Protein AF-A0A416EES9-F1 (afdb_monomer)

Solvent-accessible surface area (backbone atoms only — not comparable to full-atom values): 22698 Å² total; per-residue (Å²): 114,83,45,43,23,34,89,88,70,43,42,70,38,68,80,50,35,26,81,86,80,74,42,76,45,92,74,63,40,83,40,73,65,97,57,52,90,73,58,92,49,85,89,66,62,74,74,80,79,89,77,81,82,89,86,90,87,77,91,85,85,87,86,86,81,90,88,86,85,86,87,87,90,86,90,80,90,85,86,86,88,80,89,88,82,90,84,87,81,89,84,77,85,85,84,88,87,83,90,84,87,86,90,80,90,82,92,83,83,88,84,91,83,83,86,79,84,83,75,83,79,75,82,81,50,72,69,58,56,54,52,50,52,52,53,53,51,55,51,50,55,52,51,51,55,51,50,53,51,46,59,75,68,54,80,67,79,84,86,69,93,64,82,78,67,76,79,73,65,65,62,87,75,74,97,59,95,75,75,60,51,77,53,98,62,34,32,42,30,74,50,54,72,68,54,43,54,68,68,70,58,70,42,78,70,57,39,64,48,104,40,51,32,69,57,50,53,52,52,51,54,50,58,36,45,77,71,75,43,55,75,73,46,75,49,75,51,75,51,32,40,36,42,35,34,66,90,74,47,40,69,48,30,40,37,29,31,37,40,34,40,30,32,84,48,96,75,26,37,33,38,41,30,18,29,60,65,77,41,21,24,28,32,42,36,41,28,29,70,56,56,70,60,39,51,54,50,48,52,56,49,49,27,65,76,70,70,48,81,78,53,74,67,55,49,49,58,49,52,52,54,58,58,55,23,79,78,80,43,60,62,47,81,47,79,54,92,61,34,39,35,37,38,38,60,44,96,92,55,49,46,36,40,35,42,34,46,100

Foldseek 3Di:
DKFWADPPQQHTDPVQADPVVRDGHPDTDIDDDPATPPDPDPVPDPDPPDDDDDDDDDDDDDDDDDDDDDDDDDDDDDDDDDDDDDDDDDDDDDDDDDDDDDDDDDDDDDDDDDDDDDDDDDPCDPVNVVVVVVVVVVVVVVVVVVVVVCVVVVPPDDDDPDPCPPPPQPQDDQPDDWDWDDDPWKTKTWDDLVSVQVSVDWFPPFDFFPAALVRLVVVLQVVCVVVVKHQPDKDKDWTWMKIATPPRRHIGTATWMWIWRQIPDNQWIKTFIATSNPNGTFKIKTFDQPPVVRLVSLQVSCCVRVVDHDDPVRSVVVVVQLVVCVVPNQKDWDDDPQKIWIWGDDPVGGTMIMIGGD

Nearest PDB structures (foldseek):
  7q3d-assembly1_C  TM=5.195E-01  e=4.035E+00  Homo sapiens
  5lly-assembly2_A  TM=4.335E-01  e=2.894E+00  Idiomarina sp. A28L
  5kcy-assembly1_A-2  TM=3.151E-01  e=8.562E-01  Aspergillus terreus
  5kd0-assembly1_B-2  TM=2.968E-01  e=1.664E+00  Aspergillus terreus

Mean predicted aligned error: 19.49 Å

Structure (mmCIF, N/CA/C/O backbone):
data_AF-A0A416EES9-F1
#
_entry.id   AF-A0A416EES9-F1
#
loop_
_atom_site.group_PDB
_atom_site.id
_atom_site.type_symbol
_atom_site.label_atom_id
_atom_site.label_alt_id
_atom_site.label_comp_id
_atom_site.label_asym_id
_atom_site.label_entity_id
_atom_site.label_seq_id
_atom_site.pdbx_PDB_ins_cod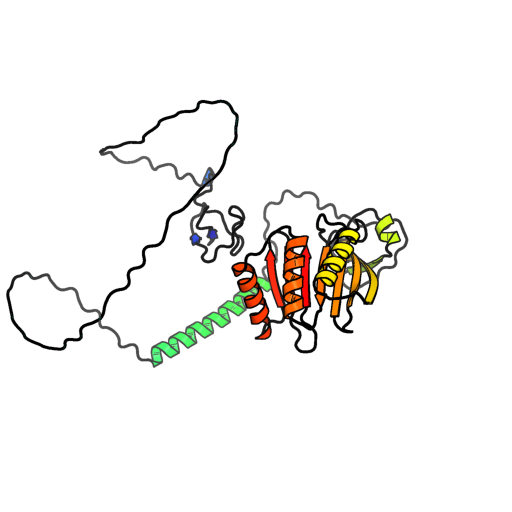e
_atom_site.Cartn_x
_atom_site.Cartn_y
_atom_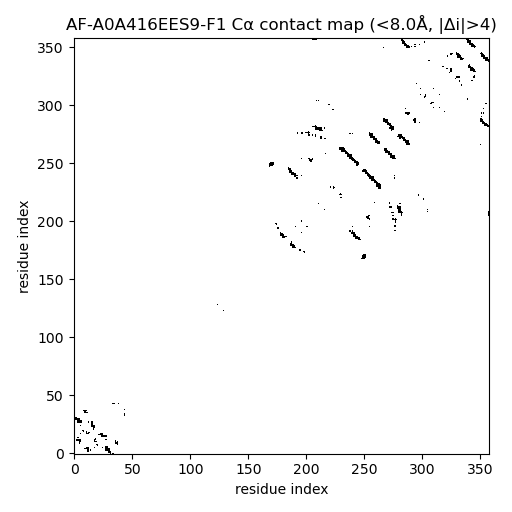site.Cartn_z
_atom_site.occupancy
_atom_site.B_iso_or_equiv
_atom_site.auth_seq_id
_atom_site.auth_comp_id
_atom_site.auth_asym_id
_atom_site.auth_atom_id
_atom_site.pdbx_PDB_model_num
ATOM 1 N N . MET A 1 1 ? 26.000 -25.409 15.338 1.00 73.56 1 MET A N 1
ATOM 2 C CA . MET A 1 1 ? 25.136 -24.263 14.975 1.00 73.56 1 MET A CA 1
ATOM 3 C C . MET A 1 1 ? 23.976 -24.244 15.956 1.00 73.56 1 MET A C 1
ATOM 5 O O . MET A 1 1 ? 23.413 -25.302 16.194 1.00 73.56 1 MET A O 1
ATOM 9 N N . VAL A 1 2 ? 23.682 -23.114 16.602 1.00 85.00 2 VAL A N 1
ATOM 10 C CA . VAL A 1 2 ? 22.513 -23.015 17.492 1.00 85.00 2 VAL A CA 1
ATOM 11 C C . VAL A 1 2 ? 21.302 -22.728 16.616 1.00 85.00 2 VAL A C 1
ATOM 13 O O . VAL A 1 2 ? 21.322 -21.743 15.885 1.00 85.00 2 VAL A O 1
ATOM 16 N N . ARG A 1 3 ? 20.285 -23.586 16.679 1.00 91.88 3 ARG A N 1
ATOM 17 C CA . ARG A 1 3 ? 19.011 -23.404 15.974 1.00 91.88 3 ARG A CA 1
ATOM 18 C C . ARG A 1 3 ? 17.904 -23.130 16.987 1.00 91.88 3 ARG A C 1
ATOM 20 O O . ARG A 1 3 ? 18.010 -23.534 18.147 1.00 91.88 3 ARG A O 1
ATOM 27 N N . TYR A 1 4 ? 16.853 -22.450 16.555 1.00 95.56 4 TYR A N 1
ATOM 28 C CA . TYR A 1 4 ? 15.645 -22.246 17.348 1.00 95.56 4 TYR A CA 1
ATOM 29 C C . TYR A 1 4 ? 14.523 -23.087 16.757 1.00 95.56 4 TYR A C 1
ATOM 31 O O . TYR A 1 4 ? 14.281 -23.025 15.553 1.00 95.56 4 TYR A O 1
ATOM 39 N N . ILE A 1 5 ? 13.858 -23.882 17.592 1.00 96.69 5 ILE A N 1
ATOM 40 C CA . ILE A 1 5 ? 12.814 -24.811 17.152 1.00 96.69 5 ILE A CA 1
ATOM 41 C C . ILE A 1 5 ? 11.467 -24.469 17.785 1.00 96.69 5 ILE A C 1
ATOM 43 O O . ILE A 1 5 ? 11.385 -23.922 18.890 1.00 96.69 5 ILE A O 1
ATOM 47 N N . CYS A 1 6 ? 10.398 -24.774 17.055 1.00 95.31 6 CYS A N 1
ATOM 48 C CA . CYS A 1 6 ? 9.033 -24.629 17.531 1.00 95.31 6 CYS A CA 1
ATOM 49 C C . CYS A 1 6 ? 8.752 -25.655 18.639 1.00 95.31 6 CYS A C 1
ATOM 51 O O . CYS A 1 6 ? 8.892 -26.844 18.372 1.00 95.31 6 CYS A O 1
ATOM 53 N N . PRO A 1 7 ? 8.260 -25.255 19.825 1.00 95.19 7 PRO A N 1
ATOM 54 C CA . PRO A 1 7 ? 7.927 -26.200 20.897 1.00 95.19 7 PRO A CA 1
ATOM 55 C C . PRO A 1 7 ? 6.710 -27.087 20.585 1.00 95.19 7 PRO A C 1
ATOM 57 O O . PRO A 1 7 ? 6.396 -27.985 21.358 1.00 95.19 7 PRO A O 1
ATOM 60 N N . VAL A 1 8 ? 5.981 -26.804 19.498 1.00 94.25 8 VAL A N 1
ATOM 61 C CA . VAL A 1 8 ? 4.757 -27.529 19.121 1.00 94.25 8 VAL A CA 1
ATOM 62 C C . VAL A 1 8 ? 5.037 -28.627 18.095 1.00 94.25 8 VAL A C 1
ATOM 64 O O . VAL A 1 8 ? 4.443 -29.696 18.175 1.00 94.25 8 VAL A O 1
ATOM 67 N N . CYS A 1 9 ? 5.904 -28.366 17.112 1.00 94.12 9 CYS A N 1
ATOM 68 C CA . CYS A 1 9 ? 6.127 -29.268 15.973 1.00 94.12 9 CYS A CA 1
ATOM 69 C C . CYS A 1 9 ? 7.606 -29.549 15.673 1.00 94.12 9 CYS A C 1
ATOM 71 O O . CYS A 1 9 ? 7.917 -30.081 14.605 1.00 94.12 9 CYS A O 1
ATOM 73 N N . ASP A 1 10 ? 8.512 -29.107 16.550 1.00 95.62 10 ASP A N 1
ATOM 74 C CA . ASP A 1 10 ? 9.969 -29.288 16.473 1.00 95.62 10 ASP A CA 1
ATOM 75 C C . ASP A 1 10 ? 10.641 -28.778 15.187 1.00 95.62 10 ASP A C 1
ATOM 77 O O . ASP A 1 10 ? 11.807 -29.060 14.920 1.00 95.62 10 ASP A O 1
ATOM 81 N N . SER A 1 11 ? 9.923 -27.985 14.389 1.00 93.50 11 SER A N 1
ATOM 82 C CA . SER A 1 11 ? 10.437 -27.415 13.143 1.00 93.50 11 SER A CA 1
ATOM 83 C C . SER A 1 11 ? 11.284 -26.178 13.412 1.00 93.50 11 SER A C 1
ATOM 85 O O . SER A 1 11 ? 10.986 -25.404 14.326 1.00 93.50 11 SER A O 1
ATOM 87 N N . GLU A 1 12 ? 12.312 -25.968 12.593 1.00 94.69 12 GLU A N 1
ATOM 88 C CA . GLU A 1 12 ? 13.173 -24.789 12.680 1.00 94.69 12 GLU A CA 1
ATOM 89 C C . GLU A 1 12 ? 12.381 -23.497 12.428 1.00 94.69 12 GLU A C 1
ATOM 91 O O . GLU A 1 12 ? 11.515 -23.419 11.550 1.00 94.69 12 GLU A O 1
ATOM 96 N N . LEU A 1 13 ? 12.644 -22.487 13.255 1.00 93.31 13 LEU A N 1
ATOM 97 C CA . LEU A 1 13 ? 11.950 -21.207 13.230 1.00 93.31 13 LEU A CA 1
ATOM 98 C C . LEU A 1 13 ? 12.678 -20.197 12.344 1.00 93.31 13 LEU A C 1
ATOM 100 O O . LEU A 1 13 ? 13.904 -20.096 12.366 1.00 93.31 13 LEU A O 1
ATOM 104 N N . LYS A 1 14 ? 11.902 -19.364 11.642 1.00 89.25 14 LYS A N 1
ATOM 105 C CA . LYS A 1 14 ? 12.401 -18.125 11.032 1.00 89.25 14 LYS A CA 1
ATOM 106 C C . LYS A 1 14 ? 12.129 -16.985 12.016 1.00 89.25 14 LYS A C 1
ATOM 108 O O . LYS A 1 14 ? 11.027 -16.440 12.068 1.00 89.25 14 LYS A O 1
ATOM 113 N N . GLY A 1 15 ? 13.105 -16.695 12.877 1.00 90.75 15 GLY A N 1
ATOM 114 C CA . GLY A 1 15 ? 12.926 -15.780 14.009 1.00 90.75 15 GLY A CA 1
ATOM 115 C C . GLY A 1 15 ? 11.956 -16.350 15.050 1.00 90.75 15 GLY A C 1
ATOM 116 O O . GLY A 1 15 ? 12.176 -17.439 15.573 1.00 90.75 15 GLY A O 1
ATOM 117 N N . HIS A 1 16 ? 10.866 -15.631 15.333 1.00 92.88 16 HIS A N 1
ATOM 118 C CA . HIS A 1 16 ? 9.794 -16.084 16.231 1.00 92.88 16 HIS A CA 1
ATOM 119 C C . HIS A 1 16 ? 8.607 -16.720 15.493 1.00 92.88 16 HIS A C 1
ATOM 121 O O . HIS A 1 16 ? 7.587 -16.986 16.117 1.00 92.88 16 HIS A O 1
ATOM 127 N N . TYR A 1 17 ? 8.683 -16.957 14.183 1.00 93.06 17 TYR A N 1
ATOM 128 C CA . TYR A 1 17 ? 7.573 -17.527 13.418 1.00 93.06 17 TYR A CA 1
ATOM 129 C C . TYR A 1 17 ? 7.841 -18.982 13.025 1.00 93.06 17 TYR A C 1
ATOM 131 O O . TYR A 1 17 ? 8.911 -19.316 12.507 1.00 93.06 17 TYR A O 1
ATOM 139 N N . CYS A 1 18 ? 6.857 -19.856 13.262 1.00 94.25 18 CYS A N 1
ATOM 140 C CA . CYS A 1 18 ? 6.917 -21.251 12.841 1.00 94.25 18 CYS A CA 1
ATOM 141 C C . CYS A 1 18 ? 6.244 -21.441 11.471 1.00 94.25 18 CYS A C 1
ATOM 143 O O . CYS A 1 18 ? 5.023 -21.282 11.383 1.00 94.25 18 CYS A O 1
ATOM 145 N N . PRO A 1 19 ? 6.980 -21.855 10.420 1.00 88.50 19 PRO A N 1
ATOM 146 C CA . PRO A 1 19 ? 6.404 -22.036 9.087 1.00 88.50 19 PRO A CA 1
ATOM 147 C C . PRO A 1 19 ? 5.433 -23.221 8.994 1.00 88.50 19 PRO A C 1
ATOM 149 O O . PRO A 1 19 ? 4.556 -23.209 8.133 1.00 88.50 19 PRO A O 1
ATOM 152 N N . VAL A 1 20 ? 5.571 -24.218 9.877 1.00 92.25 20 VAL A N 1
ATOM 153 C CA . VAL A 1 20 ? 4.728 -25.426 9.902 1.00 92.25 20 VAL A CA 1
ATOM 154 C C . VAL A 1 20 ? 3.436 -25.184 10.684 1.00 92.25 20 VAL A C 1
ATOM 156 O O . VAL A 1 20 ? 2.354 -25.448 10.175 1.00 92.25 20 VAL A O 1
ATOM 159 N N . CYS A 1 21 ? 3.525 -24.618 11.890 1.00 89.44 21 CYS A N 1
ATOM 160 C CA . CYS A 1 21 ? 2.351 -24.318 12.720 1.00 89.44 21 CYS A CA 1
ATOM 161 C C . CYS A 1 21 ? 1.620 -23.027 12.330 1.00 89.44 21 CYS A C 1
ATOM 163 O O . CYS A 1 21 ? 0.552 -22.770 12.878 1.00 89.44 21 CYS A O 1
ATOM 165 N N . LYS A 1 22 ? 2.217 -22.187 11.471 1.00 92.12 22 LYS A N 1
ATOM 166 C CA . LYS A 1 22 ? 1.718 -20.853 11.088 1.00 92.12 22 LYS A CA 1
ATOM 167 C C . LYS A 1 22 ? 1.423 -19.934 12.285 1.00 92.12 22 LYS A C 1
ATOM 169 O O . LYS A 1 22 ? 0.535 -19.093 12.238 1.00 92.12 22 LYS A O 1
ATOM 174 N N . LYS A 1 23 ? 2.177 -20.094 13.379 1.00 89.81 23 LYS A N 1
ATOM 175 C CA . LYS A 1 23 ? 2.005 -19.355 14.643 1.00 89.81 23 LYS A CA 1
ATOM 176 C C . LYS A 1 23 ? 3.302 -18.685 15.080 1.00 89.81 23 LYS A C 1
ATOM 178 O O . LYS A 1 23 ? 4.394 -19.223 14.866 1.00 89.81 23 LYS A O 1
ATOM 183 N N . ARG A 1 24 ? 3.170 -17.537 15.750 1.00 93.12 24 ARG A N 1
ATOM 184 C CA . ARG A 1 24 ? 4.276 -16.846 16.423 1.00 93.12 24 ARG A CA 1
ATOM 185 C C . ARG A 1 24 ? 4.566 -17.510 17.771 1.00 93.12 24 ARG A C 1
ATOM 187 O O . ARG A 1 24 ? 3.672 -17.709 18.587 1.00 93.12 24 ARG A O 1
ATOM 194 N N . ILE A 1 25 ? 5.824 -17.855 18.000 1.00 95.94 25 ILE A N 1
ATOM 195 C CA . ILE A 1 25 ? 6.333 -18.528 19.191 1.00 95.94 25 ILE A CA 1
ATOM 196 C C . ILE A 1 25 ? 7.005 -17.489 20.088 1.00 95.94 25 ILE A C 1
ATOM 198 O O . ILE A 1 25 ? 8.052 -16.942 19.740 1.00 95.94 25 ILE A O 1
ATOM 202 N N . LYS A 1 26 ? 6.401 -17.221 21.253 1.00 92.06 26 LYS A N 1
ATOM 203 C CA . LYS A 1 26 ? 6.939 -16.274 22.245 1.00 92.06 26 LYS A CA 1
ATOM 204 C C . LYS A 1 26 ? 8.282 -16.755 22.813 1.00 92.06 26 LYS A C 1
ATOM 206 O O . LYS A 1 26 ? 9.223 -15.975 22.890 1.00 92.06 26 LYS A O 1
ATOM 211 N N . GLU A 1 27 ? 8.390 -18.050 23.111 1.00 93.31 27 GLU A N 1
ATOM 212 C CA . GLU A 1 27 ? 9.573 -18.664 23.728 1.00 93.31 27 GLU A CA 1
ATOM 213 C C . GLU A 1 27 ? 10.119 -19.804 22.851 1.00 93.31 27 GLU A C 1
ATOM 215 O O . GLU A 1 27 ? 9.689 -20.954 22.973 1.00 93.31 27 GLU A O 1
ATOM 220 N N . PRO A 1 28 ? 11.017 -19.506 21.897 1.00 92.94 28 PRO A N 1
ATOM 221 C CA . PRO A 1 28 ? 11.593 -20.527 21.034 1.00 92.94 28 PRO A CA 1
ATOM 222 C C . PRO A 1 28 ? 12.568 -21.427 21.806 1.00 92.94 28 PRO A C 1
ATOM 224 O O . PRO A 1 28 ? 13.361 -20.954 22.624 1.00 92.94 28 PRO A O 1
ATOM 227 N N . VAL A 1 29 ? 12.560 -22.731 21.517 1.00 95.12 29 VAL A N 1
ATOM 228 C CA . VAL A 1 29 ? 13.453 -23.688 22.186 1.00 95.12 29 VAL A CA 1
ATOM 229 C C . VAL A 1 29 ? 14.818 -23.655 21.513 1.00 95.12 29 VAL A C 1
ATOM 231 O O . VAL A 1 29 ? 14.936 -23.797 20.296 1.00 95.12 29 VAL A O 1
ATOM 234 N N . ARG A 1 30 ? 15.873 -23.472 22.308 1.00 94.56 30 ARG A N 1
ATOM 235 C CA . ARG A 1 30 ? 17.253 -23.493 21.822 1.00 94.56 30 ARG A CA 1
ATOM 236 C C .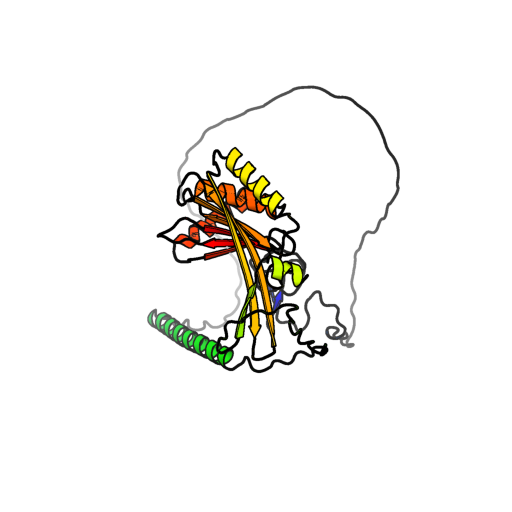 ARG A 1 30 ? 17.698 -24.938 21.595 1.00 94.56 30 ARG A C 1
ATOM 238 O O . ARG A 1 30 ? 17.742 -25.722 22.538 1.00 94.56 30 ARG A O 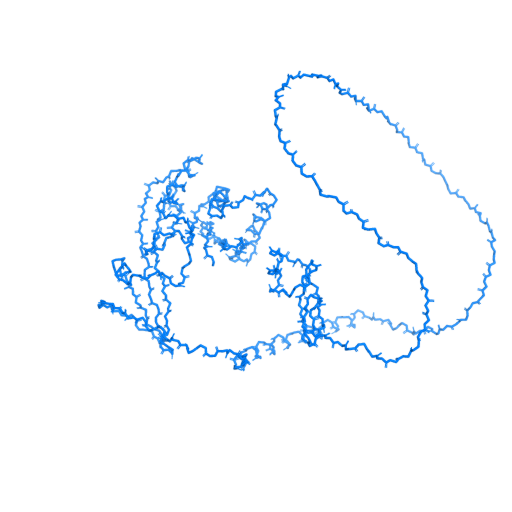1
ATOM 245 N N . PHE A 1 31 ? 18.084 -25.265 20.368 1.00 93.94 31 PHE A N 1
ATOM 246 C CA . PHE A 1 31 ? 18.513 -26.601 19.970 1.00 93.94 31 PHE A CA 1
ATOM 247 C C . PHE A 1 31 ? 19.965 -26.598 19.479 1.00 93.94 31 PHE A C 1
ATOM 249 O O . PHE A 1 31 ? 20.387 -25.723 18.719 1.00 93.94 31 PHE A O 1
ATOM 256 N N . THR A 1 32 ? 20.747 -27.577 19.937 1.00 90.69 32 THR A N 1
ATOM 257 C CA . THR A 1 32 ? 22.181 -27.715 19.616 1.00 90.69 32 THR A CA 1
ATOM 258 C C . THR A 1 32 ? 22.530 -29.044 18.949 1.00 90.69 32 THR A C 1
ATOM 260 O O . THR A 1 32 ? 23.711 -29.326 18.767 1.00 90.69 32 THR A O 1
ATOM 263 N N . GLY A 1 33 ? 21.537 -29.872 18.615 1.00 87.12 33 GLY A N 1
ATOM 264 C CA . GLY A 1 33 ? 21.766 -31.117 17.886 1.00 87.12 33 GLY A CA 1
ATOM 265 C C . GLY A 1 33 ? 22.053 -30.871 16.405 1.00 87.12 33 GLY A C 1
ATOM 266 O O . GLY A 1 33 ? 21.689 -29.837 15.846 1.00 87.12 33 GLY A O 1
ATOM 267 N N . GLU A 1 34 ? 22.706 -31.840 15.768 1.00 82.88 34 GLU A N 1
ATOM 268 C CA . GLU A 1 34 ? 22.988 -31.800 14.326 1.00 82.88 34 GLU A CA 1
ATOM 269 C C . GLU A 1 34 ? 21.733 -32.041 13.475 1.00 82.88 34 GLU A C 1
ATOM 271 O O . GLU A 1 34 ? 21.659 -31.558 12.347 1.00 82.88 34 GLU A O 1
ATOM 276 N N . CYS A 1 35 ? 20.737 -32.729 14.039 1.00 86.31 35 CYS A N 1
ATOM 277 C CA . CYS A 1 35 ? 19.493 -33.115 13.380 1.00 86.31 35 CYS A CA 1
ATOM 278 C C . CYS A 1 35 ? 18.284 -32.658 14.184 1.00 86.31 35 CYS A C 1
ATOM 280 O O . CYS A 1 35 ? 18.269 -32.847 15.403 1.00 86.31 35 CYS A O 1
ATOM 282 N N . LEU A 1 36 ? 17.274 -32.089 13.521 1.00 85.06 36 LEU A N 1
ATOM 283 C CA . LEU A 1 36 ? 16.039 -31.697 14.202 1.00 85.06 36 LEU A CA 1
ATOM 284 C C . LEU A 1 36 ? 15.284 -32.943 14.704 1.00 85.06 36 LEU A C 1
ATOM 286 O O . LEU A 1 36 ? 15.358 -33.995 14.065 1.00 85.06 36 LEU A O 1
ATOM 290 N N . PRO A 1 37 ? 14.522 -32.849 15.809 1.00 81.19 37 PRO A N 1
ATOM 291 C CA . PRO A 1 37 ? 13.756 -33.984 16.334 1.00 81.19 37 PRO A CA 1
ATOM 292 C C . PRO A 1 37 ? 12.774 -34.601 15.325 1.00 81.19 37 PRO A C 1
ATOM 294 O O . PRO A 1 37 ? 12.469 -35.789 15.407 1.00 81.19 37 PRO A O 1
ATOM 297 N N . ASN A 1 38 ? 12.301 -33.804 14.365 1.00 78.62 38 ASN A N 1
ATOM 298 C CA . ASN A 1 38 ? 11.354 -34.204 13.328 1.00 78.62 38 ASN A CA 1
ATOM 299 C C . ASN A 1 38 ? 12.008 -34.510 11.964 1.00 78.62 38 ASN A C 1
ATOM 301 O O . ASN A 1 38 ? 11.304 -34.785 10.992 1.00 78.62 38 ASN A O 1
ATOM 305 N N . GLU A 1 39 ? 13.338 -34.461 11.866 1.00 81.12 39 GLU A N 1
ATOM 306 C CA . GLU A 1 39 ? 14.054 -34.688 10.614 1.00 81.12 39 GLU A CA 1
ATOM 307 C C . GLU A 1 39 ? 14.394 -36.174 10.445 1.00 81.12 39 GLU A C 1
ATOM 309 O O . GLU A 1 39 ? 15.272 -36.732 11.105 1.00 81.12 39 GLU A O 1
ATOM 314 N N . HIS A 1 40 ? 13.706 -36.833 9.515 1.00 68.12 40 HIS A N 1
ATOM 315 C CA . HIS A 1 40 ? 14.006 -38.205 9.112 1.00 68.12 40 HIS A CA 1
ATOM 316 C C . HIS A 1 40 ? 15.001 -38.210 7.946 1.00 68.12 40 HIS A C 1
ATOM 318 O O . HIS A 1 40 ? 14.632 -38.486 6.807 1.00 68.12 40 HIS A O 1
ATOM 324 N N . SER A 1 41 ? 16.273 -37.897 8.211 1.00 68.75 41 SER A N 1
ATOM 325 C CA . SER A 1 41 ? 17.340 -38.058 7.214 1.00 68.75 41 SER A CA 1
ATOM 326 C C . SER A 1 41 ? 18.263 -39.231 7.564 1.00 68.75 41 SER A C 1
ATOM 328 O O . SER A 1 41 ? 18.570 -39.485 8.730 1.00 68.75 41 SER A O 1
ATOM 330 N N . ASN A 1 42 ? 18.759 -39.941 6.542 1.00 59.25 42 ASN A N 1
ATOM 331 C CA . ASN A 1 42 ? 19.723 -41.040 6.710 1.00 59.25 42 ASN A CA 1
ATOM 332 C C . ASN A 1 42 ? 21.041 -40.596 7.377 1.00 59.25 42 ASN A C 1
ATOM 334 O O . ASN A 1 42 ? 21.787 -41.442 7.862 1.00 59.25 42 ASN A O 1
ATOM 338 N N . ARG A 1 43 ? 21.333 -39.286 7.426 1.00 61.88 43 ARG A N 1
ATOM 339 C CA . ARG A 1 43 ? 22.511 -38.735 8.119 1.00 61.88 43 ARG A CA 1
ATOM 340 C C . ARG A 1 43 ? 22.351 -38.708 9.642 1.00 61.88 43 ARG A C 1
ATOM 342 O O . ARG A 1 43 ? 23.351 -38.663 10.344 1.00 61.88 43 ARG A O 1
ATOM 349 N N . CYS A 1 44 ? 21.118 -38.787 10.139 1.00 65.06 44 CYS A N 1
ATOM 350 C CA . CYS A 1 44 ? 20.782 -38.727 11.563 1.00 65.06 44 CYS A CA 1
ATOM 351 C C . CYS A 1 44 ? 20.665 -40.114 12.217 1.00 65.06 44 CYS A C 1
ATOM 353 O O . CYS A 1 44 ? 20.393 -40.225 13.413 1.00 65.06 44 CYS A O 1
ATOM 355 N N . TYR A 1 45 ? 20.865 -41.187 11.444 1.00 53.06 45 TYR A N 1
ATOM 356 C CA . TYR A 1 45 ? 20.823 -42.553 11.945 1.00 53.06 45 TYR A CA 1
ATOM 357 C C . TYR A 1 45 ? 22.183 -42.937 12.532 1.00 53.06 45 TYR A C 1
ATOM 359 O O . TYR A 1 45 ? 23.087 -43.364 11.816 1.00 53.06 45 TYR A O 1
ATOM 367 N N . VAL A 1 46 ? 22.333 -42.813 13.852 1.00 52.72 46 VAL A N 1
ATOM 368 C CA . VAL A 1 46 ? 23.416 -43.498 14.566 1.00 52.72 46 VAL A CA 1
ATOM 369 C C . VAL A 1 46 ? 23.011 -44.972 14.650 1.00 52.72 46 VAL A C 1
ATOM 371 O O . VAL A 1 46 ? 22.044 -45.283 15.354 1.00 52.72 46 VAL A O 1
ATOM 374 N N . PRO A 1 47 ? 23.677 -45.900 13.935 1.00 42.75 47 PRO A N 1
ATOM 375 C CA . PRO A 1 47 ? 23.349 -47.309 14.063 1.00 42.75 47 PRO A CA 1
ATOM 376 C C . PRO A 1 47 ? 23.526 -47.717 15.530 1.00 42.75 47 PRO A C 1
ATOM 378 O O . PRO A 1 47 ? 24.527 -47.341 16.151 1.00 42.75 47 PRO A O 1
ATOM 381 N N . PRO A 1 48 ? 22.576 -48.466 16.116 1.00 45.59 48 PRO A N 1
ATOM 382 C CA . PRO A 1 48 ? 22.702 -48.905 17.493 1.00 45.59 48 PRO A CA 1
ATOM 383 C C . PRO A 1 48 ? 23.988 -49.717 17.618 1.00 45.59 48 PRO A C 1
ATOM 385 O O . PRO A 1 48 ? 24.162 -50.751 16.967 1.00 45.59 48 PRO A O 1
ATOM 388 N N . ASN A 1 49 ? 24.905 -49.213 18.441 1.00 38.69 49 ASN A N 1
ATOM 389 C CA . ASN A 1 49 ? 26.170 -49.860 18.731 1.00 38.69 49 ASN A CA 1
ATOM 390 C C . ASN A 1 49 ? 25.871 -51.251 19.315 1.00 38.69 49 ASN A C 1
ATOM 392 O O . ASN A 1 49 ? 25.444 -51.397 20.462 1.00 38.69 49 ASN A O 1
ATOM 396 N N . ARG A 1 50 ? 26.050 -52.294 18.497 1.00 47.75 50 ARG A N 1
ATOM 397 C CA . ARG A 1 50 ? 25.982 -53.696 18.917 1.00 47.75 50 ARG A CA 1
ATOM 398 C C . ARG A 1 50 ? 27.176 -53.994 19.824 1.00 47.75 50 ARG A C 1
ATOM 400 O O . ARG A 1 50 ? 28.248 -54.307 19.328 1.00 47.75 50 ARG A O 1
ATOM 407 N N . SER A 1 51 ? 26.984 -53.909 21.139 1.00 42.59 51 SER A N 1
ATOM 408 C CA . SER A 1 51 ? 27.583 -54.750 22.204 1.00 42.59 51 SER A CA 1
ATOM 409 C C . SER A 1 51 ? 27.325 -54.047 23.553 1.00 42.59 51 SER A C 1
ATOM 411 O O . SER A 1 51 ? 27.536 -52.850 23.656 1.00 42.59 51 SER A O 1
ATOM 413 N N . LYS A 1 52 ? 26.827 -54.647 24.640 1.00 37.91 52 LYS A N 1
ATOM 414 C CA . LYS A 1 52 ? 26.799 -56.030 25.126 1.00 37.91 52 LYS A CA 1
ATOM 415 C C . LYS A 1 52 ? 25.523 -56.271 25.965 1.00 37.91 52 LYS A C 1
ATOM 417 O O . LYS A 1 52 ? 25.124 -55.396 26.718 1.00 37.91 52 LYS A O 1
ATOM 422 N N . LYS A 1 53 ? 25.015 -57.508 25.876 1.00 37.34 53 LYS A N 1
ATOM 423 C CA . LYS A 1 53 ? 24.272 -58.315 26.875 1.00 37.34 53 LYS A CA 1
ATOM 424 C C . LYS A 1 53 ? 23.060 -57.706 27.611 1.00 37.34 53 LYS A C 1
ATOM 426 O O . LYS A 1 53 ? 23.196 -56.975 28.580 1.00 37.34 53 LYS A O 1
ATOM 431 N N . GLU A 1 54 ? 21.895 -58.173 27.159 1.00 40.00 54 GLU A N 1
ATOM 432 C CA . GLU A 1 54 ? 20.694 -58.615 27.894 1.00 40.00 54 GLU A CA 1
ATOM 433 C C . GLU A 1 54 ? 20.578 -58.351 29.409 1.00 40.00 54 GLU A C 1
ATOM 435 O O . GLU A 1 54 ? 21.409 -58.775 30.208 1.00 40.00 54 GLU A O 1
ATOM 440 N N . THR A 1 55 ? 19.399 -57.870 29.818 1.00 34.53 55 THR A N 1
ATOM 441 C CA . THR A 1 55 ? 18.455 -58.669 30.634 1.00 34.53 55 THR A CA 1
ATOM 442 C C . THR A 1 55 ? 17.012 -58.144 30.472 1.00 34.5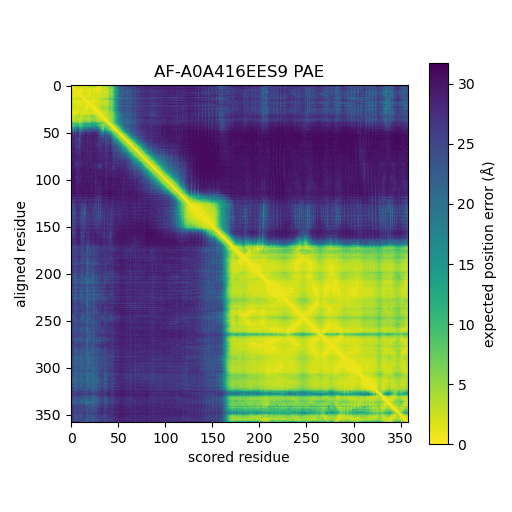3 55 THR A C 1
ATOM 444 O O . THR A 1 55 ? 16.831 -56.939 30.301 1.00 34.53 55 THR A O 1
ATOM 447 N N . PRO A 1 56 ? 15.977 -59.014 30.481 1.00 56.97 56 PRO A N 1
ATOM 448 C CA . PRO A 1 56 ? 14.596 -58.642 30.167 1.00 56.97 56 PRO A CA 1
ATOM 449 C C . PRO A 1 56 ? 13.716 -58.477 31.417 1.00 56.97 56 PRO A C 1
ATOM 451 O O . PRO A 1 56 ? 13.914 -59.182 32.405 1.00 56.97 56 PRO A O 1
ATOM 454 N N . ARG A 1 57 ? 12.697 -57.606 31.326 1.00 36.72 57 ARG A N 1
ATOM 455 C CA . ARG A 1 57 ? 11.376 -57.612 32.015 1.00 36.72 57 ARG A CA 1
ATOM 456 C C . ARG A 1 57 ? 10.752 -56.215 31.842 1.00 36.72 57 ARG A C 1
ATOM 458 O O . ARG A 1 57 ? 11.480 -55.239 31.901 1.00 36.72 57 ARG A O 1
ATOM 465 N N . ALA A 1 58 ? 9.453 -55.990 31.685 1.00 37.25 58 ALA A N 1
ATOM 466 C CA . ALA A 1 58 ? 8.252 -56.797 31.487 1.00 37.25 58 ALA A CA 1
ATOM 467 C C . ALA A 1 58 ? 7.116 -55.796 31.136 1.00 37.25 58 ALA A C 1
ATOM 469 O O . ALA A 1 58 ? 7.227 -54.648 31.546 1.00 37.25 58 ALA A O 1
ATOM 470 N N . ASN A 1 59 ? 6.037 -56.262 30.481 1.00 37.25 59 ASN A N 1
ATOM 471 C CA . ASN A 1 59 ? 4.624 -55.944 30.808 1.00 37.25 59 ASN A CA 1
ATOM 472 C C . ASN A 1 59 ? 4.185 -54.448 30.847 1.00 37.25 59 ASN A C 1
ATOM 474 O O . ASN A 1 59 ? 4.689 -53.685 31.651 1.00 37.25 59 ASN A O 1
ATOM 478 N N . VAL A 1 60 ? 3.164 -53.913 30.156 1.00 41.69 60 VAL A N 1
ATOM 479 C CA . VAL A 1 60 ? 1.922 -54.396 29.500 1.00 41.69 60 VAL A CA 1
ATOM 480 C C . VAL A 1 60 ? 1.371 -53.205 28.620 1.00 41.69 60 VAL A C 1
ATOM 482 O O . VAL A 1 60 ? 2.141 -52.287 28.352 1.00 41.69 60 VAL A O 1
ATOM 485 N N . PRO A 1 61 ? 0.114 -53.150 28.108 1.00 43.91 61 PRO A N 1
ATOM 486 C CA . PRO A 1 61 ? -0.240 -53.317 26.694 1.00 43.91 61 PRO A CA 1
ATOM 487 C C . PRO A 1 61 ? -0.845 -52.078 25.989 1.00 43.91 61 PRO A C 1
ATOM 489 O O . PRO A 1 61 ? -1.395 -51.165 26.600 1.00 43.91 61 PRO A O 1
ATOM 492 N N . ARG A 1 62 ? -0.863 -52.135 24.651 1.00 42.81 62 ARG A N 1
ATOM 493 C CA . ARG A 1 62 ? -1.764 -51.356 23.780 1.00 42.81 62 ARG A CA 1
ATOM 494 C C . ARG A 1 62 ? -3.183 -51.947 23.788 1.00 42.81 62 ARG A C 1
ATOM 496 O O . ARG A 1 62 ? -3.294 -53.172 23.730 1.00 42.81 62 ARG A O 1
ATOM 503 N N . PRO A 1 63 ? -4.239 -51.128 23.661 1.00 48.38 63 PRO A N 1
ATOM 504 C CA . PRO A 1 63 ? -5.507 -51.569 23.098 1.00 48.38 63 PRO A CA 1
ATOM 505 C C . PRO A 1 63 ? -5.675 -51.090 21.644 1.00 48.38 63 PRO A C 1
ATOM 507 O O . PRO A 1 63 ? -5.566 -49.904 21.340 1.00 48.38 63 PRO A O 1
ATOM 510 N N . TYR A 1 64 ? -5.969 -52.042 20.758 1.00 45.50 64 TYR A N 1
ATOM 511 C CA . TYR A 1 64 ? -6.671 -51.835 19.487 1.00 45.50 64 TYR A CA 1
ATOM 512 C C . TYR A 1 64 ? -8.165 -52.102 19.703 1.00 45.50 64 TYR A C 1
ATOM 514 O O . TYR A 1 64 ? -8.474 -53.041 20.426 1.00 45.50 64 TYR A O 1
ATOM 522 N N . THR A 1 65 ? -9.032 -51.358 19.004 1.00 36.22 65 THR A N 1
ATOM 523 C CA . THR A 1 65 ? -10.276 -51.814 18.322 1.00 36.22 65 THR A CA 1
ATOM 524 C C . THR A 1 65 ? -10.898 -50.584 17.637 1.00 36.22 65 THR A C 1
ATOM 526 O O . THR A 1 65 ? -11.232 -49.623 18.316 1.00 36.22 65 THR A O 1
ATOM 529 N N . THR A 1 66 ? -10.817 -50.404 16.313 1.00 41.53 66 THR A N 1
ATOM 530 C CA . THR A 1 66 ? -11.775 -50.830 15.261 1.00 41.53 66 THR A CA 1
ATOM 531 C C . THR A 1 66 ? -13.261 -50.681 15.601 1.00 41.53 66 THR A C 1
ATOM 533 O O . THR A 1 66 ? -13.782 -51.496 16.353 1.00 41.53 66 THR A O 1
ATOM 536 N N . ALA A 1 67 ? -13.954 -49.761 14.917 1.00 36.44 67 ALA A N 1
ATOM 537 C CA . ALA A 1 67 ? -15.206 -50.041 14.199 1.00 36.44 67 ALA A CA 1
ATOM 538 C C . ALA A 1 67 ? -15.592 -48.868 13.276 1.00 36.44 67 ALA A C 1
ATOM 540 O O . ALA A 1 67 ? -15.631 -47.711 13.683 1.00 36.44 67 ALA A O 1
ATOM 541 N N . ARG A 1 68 ? -15.892 -49.210 12.021 1.00 37.06 68 ARG A N 1
ATOM 542 C CA . ARG A 1 68 ? -16.478 -48.387 10.955 1.00 37.06 68 ARG A CA 1
ATOM 543 C C . ARG A 1 68 ? -17.800 -49.059 10.575 1.00 37.06 68 ARG A C 1
ATOM 545 O O . ARG A 1 68 ? -17.769 -50.264 10.355 1.00 37.06 68 ARG A O 1
ATOM 552 N N . SER A 1 69 ? -18.904 -48.316 10.479 1.00 35.09 69 SER A N 1
ATOM 553 C CA . SER A 1 69 ? -20.151 -48.679 9.760 1.00 35.09 69 SER A CA 1
ATOM 554 C C . SER A 1 69 ? -21.126 -47.491 9.886 1.00 35.09 69 SER A C 1
ATOM 556 O O . SER A 1 69 ? -21.509 -47.153 10.998 1.00 35.09 69 SER A O 1
ATOM 558 N N . THR A 1 70 ? -21.212 -46.586 8.907 1.00 35.62 70 THR A N 1
ATOM 559 C CA . THR A 1 70 ? -22.147 -46.519 7.758 1.00 35.62 70 THR A CA 1
ATOM 560 C C . THR A 1 70 ? -23.628 -46.216 8.055 1.00 35.62 70 THR A C 1
ATOM 562 O O . THR A 1 70 ? -24.302 -46.981 8.728 1.00 35.62 70 THR A O 1
ATOM 565 N N . HIS A 1 71 ? -24.103 -45.178 7.345 1.00 35.19 71 HIS A N 1
ATOM 566 C CA . HIS A 1 71 ? -25.390 -45.050 6.637 1.00 35.19 71 HIS A CA 1
ATOM 567 C C . HIS A 1 71 ? -26.665 -44.475 7.317 1.00 35.19 71 HIS A C 1
ATOM 569 O O . HIS A 1 71 ? -27.376 -45.155 8.041 1.00 35.19 71 HIS A O 1
ATOM 575 N N . THR A 1 72 ? -27.000 -43.255 6.847 1.00 32.59 72 THR A N 1
ATOM 576 C CA . THR A 1 72 ? -28.287 -42.812 6.240 1.00 32.59 72 THR A CA 1
ATOM 577 C C . THR A 1 72 ? -29.358 -42.109 7.112 1.00 32.59 72 THR A C 1
ATOM 579 O O . THR A 1 72 ? -29.655 -42.503 8.229 1.00 32.59 72 THR A O 1
ATOM 582 N N . ALA A 1 73 ? -29.888 -41.023 6.523 1.00 34.91 73 ALA A N 1
ATOM 583 C CA . ALA A 1 73 ? -30.796 -39.941 6.971 1.00 34.91 73 ALA A CA 1
ATOM 584 C C . ALA A 1 73 ? -32.300 -40.348 7.096 1.00 34.91 73 ALA A C 1
ATOM 586 O O . ALA A 1 73 ? -32.559 -41.548 7.044 1.00 34.91 73 ALA A O 1
ATOM 587 N N . PRO A 1 74 ? -33.334 -39.455 7.028 1.00 48.06 74 PRO A N 1
ATOM 588 C CA . PRO A 1 74 ? -33.591 -38.075 7.526 1.00 48.06 74 PRO A CA 1
ATOM 589 C C . PRO A 1 74 ? -34.966 -37.908 8.273 1.00 48.06 74 PRO A C 1
ATOM 591 O O . PRO A 1 74 ? -35.801 -38.805 8.259 1.00 48.06 74 PRO A O 1
ATOM 594 N N . GLY A 1 75 ? -35.251 -36.696 8.798 1.00 31.98 75 GLY A N 1
ATOM 595 C CA . GLY A 1 75 ? -36.605 -36.162 9.129 1.00 31.98 75 GLY A CA 1
ATOM 596 C C . GLY A 1 75 ? -37.024 -36.282 10.608 1.00 31.98 75 GLY A C 1
ATOM 597 O O . GLY A 1 75 ? -36.604 -37.212 11.276 1.00 31.98 75 GLY A O 1
ATOM 598 N N . THR A 1 76 ? -37.826 -35.423 11.255 1.00 33.34 76 THR A N 1
ATOM 599 C CA . THR A 1 76 ? -38.614 -34.216 10.916 1.00 33.34 76 THR A CA 1
ATOM 600 C C . THR A 1 76 ? -39.124 -33.592 12.240 1.00 33.34 76 THR A C 1
ATOM 602 O O . THR A 1 76 ? -39.392 -34.331 13.179 1.00 33.34 76 THR A O 1
ATOM 605 N N . HIS A 1 77 ? -39.286 -32.259 12.272 1.00 33.19 77 HIS A N 1
ATOM 606 C CA . HIS A 1 77 ? -40.189 -31.406 13.087 1.00 33.19 77 HIS A CA 1
ATOM 607 C C . HIS A 1 77 ? -40.602 -31.787 14.530 1.00 33.19 77 HIS A C 1
ATOM 609 O O . HIS A 1 77 ? -41.337 -32.745 14.725 1.00 33.19 77 HIS A O 1
ATOM 615 N N . THR A 1 78 ? -40.347 -30.900 15.511 1.00 32.78 78 THR A N 1
ATOM 616 C CA . THR A 1 78 ? -41.338 -30.021 16.210 1.00 32.78 78 THR A CA 1
ATOM 617 C C . THR A 1 78 ? -40.742 -29.382 17.485 1.00 32.78 78 THR A C 1
ATOM 619 O O . THR A 1 78 ? -40.004 -30.016 18.228 1.00 32.78 78 THR A O 1
ATOM 622 N N . ALA A 1 79 ? -41.067 -28.108 17.731 1.00 36.31 79 ALA A N 1
ATOM 623 C CA . ALA A 1 79 ? -40.910 -27.389 19.012 1.00 36.31 79 ALA A CA 1
ATOM 624 C C . ALA A 1 79 ? -42.267 -27.418 19.780 1.00 36.31 79 ALA A C 1
ATOM 626 O O . ALA A 1 79 ? -43.186 -28.051 19.254 1.00 36.31 79 ALA A O 1
ATOM 627 N N . PRO A 1 80 ? -42.537 -26.671 20.884 1.00 50.41 80 PRO A N 1
ATOM 628 C CA . PRO A 1 80 ? -41.698 -25.975 21.882 1.00 50.41 80 PRO A CA 1
ATOM 629 C C . PRO A 1 80 ? -42.156 -26.193 23.365 1.00 50.41 80 PRO A C 1
ATOM 631 O O . PRO A 1 80 ? -43.201 -26.777 23.639 1.00 50.41 80 PRO A O 1
ATOM 634 N N . GLY A 1 81 ? -41.442 -25.570 24.322 1.00 30.22 81 GLY A N 1
ATOM 635 C CA . GLY A 1 81 ? -41.937 -25.192 25.668 1.00 30.22 81 GLY A CA 1
ATOM 636 C C . GLY A 1 81 ? -41.393 -26.049 26.822 1.00 30.22 81 GLY A C 1
ATOM 637 O O . GLY A 1 81 ? -41.107 -27.219 26.636 1.00 30.22 81 GLY A O 1
ATOM 638 N N . ARG A 1 82 ? -41.230 -25.586 28.065 1.00 34.69 82 ARG A N 1
ATOM 639 C CA . ARG A 1 82 ? -41.369 -24.290 28.754 1.00 34.69 82 ARG A CA 1
ATOM 640 C C . ARG A 1 82 ? -40.815 -24.520 30.186 1.00 34.69 82 ARG A C 1
ATOM 642 O O . ARG A 1 82 ? -40.969 -25.618 30.705 1.00 34.69 82 ARG A O 1
ATOM 649 N N . THR A 1 83 ? -40.271 -23.466 30.809 1.00 33.81 83 THR A N 1
ATOM 650 C CA . THR A 1 83 ? -40.258 -23.142 32.266 1.00 33.81 83 THR A CA 1
ATOM 651 C C . THR A 1 83 ? -39.685 -24.122 33.309 1.00 33.81 83 THR A C 1
ATOM 653 O O . THR A 1 83 ? -40.236 -25.199 33.490 1.00 33.81 83 THR A O 1
ATOM 656 N N . HIS A 1 84 ? -38.715 -23.662 34.125 1.00 34.88 84 HIS A N 1
ATOM 657 C CA . HIS A 1 84 ? -38.844 -23.348 35.578 1.00 34.88 84 HIS A CA 1
ATOM 658 C C . HIS A 1 84 ? -37.466 -23.039 36.251 1.00 34.88 84 HIS A C 1
ATOM 660 O O . HIS A 1 84 ? -36.446 -23.200 35.586 1.00 34.88 84 HIS A O 1
ATOM 666 N N . PRO A 1 85 ? -37.409 -22.470 37.485 1.00 52.91 85 PRO A N 1
ATOM 667 C CA . PRO A 1 85 ? -36.582 -21.297 37.788 1.00 52.91 85 PRO A CA 1
ATOM 668 C C . PRO A 1 85 ? -35.453 -21.500 38.824 1.00 52.91 85 PRO A C 1
ATOM 670 O O . PRO A 1 85 ? -35.380 -22.507 39.519 1.00 52.91 85 PRO A O 1
ATOM 673 N N . VAL A 1 86 ? -34.630 -20.446 38.916 1.00 40.22 86 VAL A N 1
ATOM 674 C CA . VAL A 1 86 ? -34.012 -19.798 40.095 1.00 40.22 86 VAL A CA 1
ATOM 675 C C . VAL A 1 86 ? -34.186 -20.498 41.450 1.00 40.22 86 VAL A C 1
ATOM 677 O O . VAL A 1 86 ? -35.306 -20.613 41.942 1.00 40.22 86 VAL A O 1
ATOM 680 N N . TRP A 1 87 ? -33.058 -20.780 42.115 1.00 34.50 87 TRP A N 1
ATOM 681 C CA . TRP A 1 87 ? -32.946 -20.699 43.575 1.00 34.50 87 TRP A CA 1
ATOM 682 C C . TRP A 1 87 ? -31.675 -19.952 43.981 1.00 34.50 87 TRP A C 1
ATOM 684 O O . TRP A 1 87 ? -30.544 -20.369 43.741 1.00 34.50 87 TRP A O 1
ATOM 694 N N . GLU A 1 88 ? -31.943 -18.814 44.594 1.00 36.69 88 GLU A N 1
ATOM 695 C CA . GLU A 1 88 ? -31.094 -17.956 45.394 1.00 36.69 88 GLU A CA 1
ATOM 696 C C . GLU A 1 88 ? -30.896 -18.606 46.774 1.00 36.69 88 GLU A C 1
ATOM 698 O O . GLU A 1 88 ? -31.824 -19.214 47.304 1.00 36.69 88 GLU A O 1
ATOM 703 N N . ASN A 1 89 ? -29.709 -18.484 47.373 1.00 43.34 89 ASN A N 1
ATOM 704 C CA . ASN A 1 89 ? -29.594 -18.428 48.831 1.00 43.34 89 ASN A CA 1
ATOM 705 C C . ASN A 1 89 ? -28.244 -17.848 49.256 1.00 43.34 89 ASN A C 1
ATOM 707 O O . ASN A 1 89 ? -27.209 -18.513 49.268 1.00 43.34 89 ASN A O 1
ATOM 711 N N . ALA A 1 90 ? -28.310 -16.581 49.651 1.00 39.00 90 ALA A N 1
ATOM 712 C CA . ALA A 1 90 ? -27.390 -15.941 50.569 1.00 39.00 90 ALA A CA 1
ATOM 713 C C . ALA A 1 90 ? -27.676 -16.404 52.007 1.00 39.00 90 ALA A C 1
ATOM 715 O O . ALA A 1 90 ? -28.835 -16.585 52.367 1.00 39.00 90 ALA A O 1
ATOM 716 N N . ASN A 1 91 ? -26.622 -16.576 52.810 1.00 42.53 91 ASN A N 1
ATOM 717 C CA . ASN A 1 91 ? -26.548 -16.530 54.284 1.00 42.53 91 ASN A CA 1
ATOM 718 C C . ASN A 1 91 ? -25.160 -17.101 54.659 1.00 42.53 91 ASN A C 1
ATOM 720 O O . ASN A 1 91 ? -24.759 -18.113 54.105 1.00 42.53 91 ASN A O 1
ATOM 724 N N . ARG A 1 92 ? -24.350 -16.575 55.579 1.00 39.94 92 ARG A N 1
ATOM 725 C CA . ARG A 1 92 ? -24.529 -15.554 56.612 1.00 39.94 92 ARG A CA 1
ATOM 726 C C . ARG A 1 92 ? -23.138 -15.206 57.175 1.00 39.94 92 ARG A C 1
ATOM 728 O O . ARG A 1 92 ? -22.226 -16.025 57.112 1.00 39.94 92 ARG A O 1
ATOM 735 N N . ALA A 1 93 ? -23.051 -14.016 57.769 1.00 37.34 93 ALA A N 1
ATOM 736 C CA . ALA A 1 93 ? -22.064 -13.536 58.745 1.00 37.34 93 ALA A CA 1
ATOM 737 C C . ALA A 1 93 ? -21.472 -14.652 59.639 1.00 37.34 93 ALA A C 1
ATOM 739 O O . ALA A 1 93 ? -22.186 -15.563 60.039 1.00 37.34 93 ALA A O 1
ATOM 740 N N . GLY A 1 94 ? -20.190 -14.667 60.000 1.00 35.59 94 GLY A N 1
ATOM 741 C CA . GLY A 1 94 ? -19.393 -13.579 60.558 1.00 35.59 94 GLY A CA 1
ATOM 742 C C . GLY A 1 94 ? -19.094 -13.938 62.016 1.00 35.59 94 GLY A C 1
ATOM 743 O O . GLY A 1 94 ? -20.022 -14.019 62.809 1.00 35.59 94 GLY A O 1
ATOM 744 N N . GLN A 1 95 ? -17.828 -14.175 62.372 1.00 42.47 95 GLN A N 1
ATOM 745 C CA . GLN A 1 95 ? -17.388 -14.187 63.770 1.00 42.47 95 GLN A CA 1
ATOM 746 C C . GLN A 1 95 ? -15.870 -14.005 63.884 1.00 42.47 95 GLN A C 1
ATOM 748 O O . GLN A 1 95 ? -15.066 -14.779 63.374 1.00 42.47 95 GLN A O 1
ATOM 753 N N . SER A 1 96 ? -15.515 -12.926 64.570 1.00 43.56 96 SER A N 1
ATOM 754 C CA . SER A 1 96 ? -14.206 -12.566 65.102 1.00 43.56 96 SER A CA 1
ATOM 755 C C . SER A 1 96 ? -13.822 -13.420 66.316 1.00 43.56 96 SER A C 1
ATOM 757 O O . SER A 1 96 ? -14.682 -13.700 67.149 1.00 43.56 96 SER A O 1
ATOM 759 N N . GLY A 1 97 ? -12.530 -13.697 66.511 1.00 37.06 97 GLY A N 1
ATOM 760 C CA . GLY A 1 97 ? -12.014 -14.238 67.773 1.00 37.06 97 GLY A CA 1
ATOM 761 C C . GLY A 1 97 ? -10.487 -14.317 67.814 1.00 37.06 97 GLY A C 1
ATOM 762 O O . GLY A 1 97 ? -9.872 -14.978 66.989 1.00 37.06 97 GLY A O 1
ATOM 763 N N . ARG A 1 98 ? -9.888 -13.597 68.764 1.00 39.81 98 ARG A N 1
ATOM 764 C CA . ARG A 1 98 ? -8.449 -13.425 69.038 1.00 39.81 98 ARG A CA 1
ATOM 765 C C . ARG A 1 98 ? -7.897 -14.503 69.996 1.00 39.81 98 ARG A C 1
ATOM 767 O O . ARG A 1 98 ? -8.657 -15.033 70.799 1.00 39.81 98 ARG A O 1
ATOM 774 N N . THR A 1 99 ? -6.553 -14.598 70.035 1.00 37.25 99 THR A N 1
ATOM 775 C CA . THR A 1 99 ? -5.651 -15.088 71.128 1.00 37.25 99 THR A CA 1
ATOM 776 C C . THR A 1 99 ? -5.668 -16.605 71.424 1.00 37.25 99 THR A C 1
ATOM 778 O O . THR A 1 99 ? -6.689 -17.238 71.237 1.00 37.25 99 THR A O 1
ATOM 781 N N . ALA A 1 100 ? -4.603 -17.300 71.853 1.00 37.31 100 ALA A N 1
ATOM 782 C CA . ALA A 1 100 ? -3.364 -16.933 72.547 1.00 37.31 100 ALA A CA 1
ATOM 783 C C . ALA A 1 100 ? -2.236 -17.978 72.318 1.00 37.31 100 ALA A C 1
ATOM 785 O O . ALA A 1 100 ? -2.459 -19.058 71.780 1.00 37.31 100 ALA A O 1
ATOM 786 N N . ALA A 1 101 ? -1.035 -17.622 72.782 1.00 38.25 101 ALA A N 1
ATOM 787 C CA . ALA A 1 101 ? 0.195 -18.410 72.845 1.00 38.25 101 ALA A CA 1
ATOM 788 C C . ALA A 1 101 ? 0.148 -19.605 73.824 1.00 38.25 101 ALA A C 1
ATOM 790 O O . ALA A 1 101 ? -0.640 -19.602 74.766 1.00 38.25 101 ALA A O 1
ATOM 791 N N . GLY A 1 102 ? 1.084 -20.555 73.687 1.00 33.72 102 GLY A N 1
ATOM 792 C CA . GLY A 1 102 ? 1.405 -21.509 74.759 1.00 33.72 102 GLY A CA 1
ATOM 793 C C . GLY A 1 102 ? 2.193 -22.740 74.307 1.00 33.72 102 GLY A C 1
ATOM 794 O O . GLY A 1 102 ? 1.817 -23.398 73.351 1.00 33.72 102 GLY A O 1
ATOM 795 N N . ALA A 1 103 ? 3.296 -23.018 74.998 1.00 37.16 103 ALA A N 1
ATOM 796 C CA . ALA A 1 103 ? 4.377 -23.945 74.663 1.00 37.16 103 ALA A CA 1
ATOM 797 C C . ALA A 1 103 ? 4.192 -25.412 75.131 1.00 37.16 103 ALA A C 1
ATOM 799 O O . ALA A 1 103 ? 3.356 -25.699 75.982 1.00 37.16 103 ALA A O 1
ATOM 800 N N . GLY A 1 104 ? 5.081 -26.299 74.646 1.00 32.38 104 GLY A N 1
ATOM 801 C CA . GLY A 1 104 ? 5.390 -27.651 75.166 1.00 32.38 104 GLY A CA 1
ATOM 802 C C . GLY A 1 104 ? 5.815 -28.591 74.023 1.00 32.38 104 GLY A C 1
ATOM 803 O O . GLY A 1 104 ? 5.001 -28.853 73.152 1.00 32.38 104 GLY A O 1
ATOM 804 N N . GLY A 1 105 ? 7.101 -28.926 73.813 1.00 34.69 105 GLY A N 1
ATOM 805 C CA . GLY A 1 105 ? 7.847 -30.036 74.456 1.00 34.69 105 GLY A CA 1
ATOM 806 C C . GLY A 1 105 ? 7.331 -31.408 73.970 1.00 34.69 105 GLY A C 1
ATOM 807 O O . GLY A 1 105 ? 6.131 -31.618 73.994 1.00 34.69 105 GLY A O 1
ATOM 808 N N . SER A 1 106 ? 8.078 -32.434 73.548 1.00 36.41 106 SER A N 1
ATOM 809 C CA . SER A 1 106 ? 9.509 -32.794 73.514 1.00 36.41 106 SER A CA 1
ATOM 810 C C . SER A 1 106 ? 9.613 -34.213 72.874 1.00 36.41 106 SER A C 1
ATOM 812 O O . SER A 1 106 ? 8.576 -34.820 72.623 1.00 36.41 106 SER A O 1
ATOM 814 N N . TYR A 1 107 ? 10.841 -34.747 72.711 1.00 37.06 107 TYR A N 1
ATOM 815 C CA . TYR A 1 107 ? 11.271 -36.098 72.242 1.00 37.06 107 TYR A CA 1
ATOM 816 C C . TYR A 1 107 ? 11.489 -36.272 70.725 1.00 37.06 107 TYR A C 1
ATOM 818 O O . TYR A 1 107 ? 10.689 -35.802 69.933 1.00 37.06 107 TYR A O 1
ATOM 826 N N . SER A 1 108 ? 12.467 -37.017 70.193 1.00 36.75 108 SER A N 1
ATOM 827 C CA . SER A 1 108 ? 13.814 -37.509 70.569 1.00 36.75 108 SER A CA 1
ATOM 828 C C . SER A 1 108 ? 14.246 -38.491 69.457 1.00 36.75 108 SER A C 1
ATOM 830 O O . SER A 1 108 ? 13.404 -39.266 69.012 1.00 36.75 108 SER A O 1
ATOM 832 N N . GLY A 1 109 ? 15.538 -38.551 69.105 1.00 33.44 109 GLY A N 1
ATOM 833 C CA . GLY A 1 109 ? 16.164 -39.672 68.363 1.00 33.44 109 GLY A CA 1
ATOM 834 C C . GLY A 1 109 ? 16.578 -39.309 66.933 1.00 33.44 109 GLY A C 1
ATOM 835 O O . GLY A 1 109 ? 15.724 -39.118 66.082 1.00 33.44 109 GLY A O 1
ATOM 836 N N . GLY A 1 110 ? 17.863 -39.043 66.659 1.00 32.16 110 GLY A N 1
ATOM 837 C CA . GLY A 1 110 ? 18.886 -40.035 66.252 1.00 32.16 110 GLY A CA 1
ATOM 838 C C . GLY A 1 110 ? 19.083 -39.910 64.727 1.00 32.16 110 GLY A C 1
ATOM 839 O O . GLY A 1 110 ? 18.099 -39.879 64.009 1.00 32.16 110 GLY A O 1
ATOM 840 N N . SER A 1 111 ? 20.252 -39.720 64.111 1.00 39.44 111 SER A N 1
ATOM 841 C CA . SER A 1 111 ? 21.561 -40.385 64.199 1.00 39.44 111 SER A CA 1
ATOM 842 C C . SER A 1 111 ? 22.584 -39.550 63.373 1.00 39.44 111 SER A C 1
ATOM 844 O O . SER A 1 111 ? 22.150 -38.738 62.552 1.00 39.44 111 SER A O 1
ATOM 846 N N . PRO A 1 112 ? 23.917 -39.696 63.540 1.00 56.97 112 PRO A N 1
ATOM 847 C CA . PRO A 1 112 ? 24.901 -38.770 62.982 1.00 56.97 112 PRO A CA 1
ATOM 848 C C . PRO A 1 112 ? 25.389 -39.198 61.590 1.00 56.97 112 PRO A C 1
ATOM 850 O O . PRO A 1 112 ? 25.634 -40.380 61.349 1.00 56.97 112 PRO A O 1
ATOM 853 N N . TYR A 1 113 ? 25.634 -38.235 60.695 1.00 38.72 113 TYR A N 1
ATOM 854 C CA . TYR A 1 113 ? 26.497 -38.458 59.534 1.00 38.72 113 TYR A CA 1
ATOM 855 C C . TYR A 1 113 ? 27.463 -37.295 59.297 1.00 38.72 113 TYR A C 1
ATOM 857 O O . TYR A 1 113 ? 27.153 -36.122 59.484 1.00 38.72 113 TYR A O 1
ATOM 865 N N . ARG A 1 114 ? 28.677 -37.709 58.946 1.00 36.28 114 ARG A N 1
ATOM 866 C CA . ARG A 1 114 ? 29.942 -36.982 58.853 1.00 36.28 114 ARG A CA 1
ATOM 867 C C . ARG A 1 114 ? 29.955 -35.799 57.879 1.00 36.28 114 ARG A C 1
ATOM 869 O O . ARG A 1 114 ? 29.495 -35.903 56.750 1.00 36.28 114 ARG A O 1
ATOM 876 N N . SER A 1 115 ? 30.637 -34.754 58.347 1.00 47.53 115 SER A N 1
ATOM 877 C CA . SER A 1 115 ? 31.553 -33.830 57.658 1.00 47.53 115 SER A CA 1
ATOM 878 C C . SER A 1 115 ? 31.704 -33.936 56.133 1.00 47.53 115 SER A C 1
ATOM 880 O O . SER A 1 115 ? 32.181 -34.953 55.632 1.00 47.53 115 SER A O 1
ATOM 882 N N . ASN A 1 116 ? 31.522 -32.803 55.450 1.00 40.41 116 ASN A N 1
ATOM 883 C CA . ASN A 1 116 ? 32.397 -32.375 54.356 1.00 40.41 116 ASN A CA 1
ATOM 884 C C . ASN A 1 116 ? 32.517 -30.843 54.361 1.00 40.41 116 ASN A C 1
ATOM 886 O O . ASN A 1 116 ? 31.559 -30.141 54.670 1.00 40.41 116 ASN A O 1
ATOM 890 N N . GLY A 1 117 ? 33.741 -30.369 54.122 1.00 47.94 117 GLY A N 1
ATOM 891 C CA . GLY A 1 117 ? 34.247 -29.055 54.511 1.00 47.94 117 GLY A CA 1
ATOM 892 C C . GLY A 1 117 ? 33.478 -27.849 53.975 1.00 47.94 117 GLY A C 1
ATOM 893 O O . GLY A 1 117 ? 33.101 -27.779 52.806 1.00 47.94 117 GLY A O 1
ATOM 894 N N . GLU A 1 118 ? 33.313 -26.864 54.854 1.00 43.56 118 GLU A N 1
ATOM 895 C CA . GLU A 1 118 ? 32.840 -25.532 54.508 1.00 43.56 118 GLU A CA 1
ATOM 896 C C . GLU A 1 118 ? 33.875 -24.835 53.617 1.00 43.56 118 GLU A C 1
ATOM 898 O O . GLU A 1 118 ? 34.974 -24.483 54.045 1.00 43.56 118 GLU A O 1
ATOM 903 N N . ILE A 1 119 ? 33.516 -24.631 52.350 1.00 59.72 119 ILE A N 1
ATOM 904 C CA . ILE A 1 119 ? 34.242 -23.738 51.448 1.00 59.72 119 ILE A CA 1
ATOM 905 C C . ILE A 1 119 ? 34.061 -22.312 51.998 1.00 59.72 119 ILE A C 1
ATOM 907 O O . ILE A 1 119 ? 32.915 -21.879 52.171 1.00 59.72 119 ILE A O 1
ATOM 911 N N . PRO A 1 120 ? 35.139 -21.558 52.280 1.00 52.94 120 PRO A N 1
ATOM 912 C CA . PRO A 1 120 ? 35.022 -20.224 52.849 1.00 52.94 120 PRO A CA 1
ATOM 913 C C . PRO A 1 120 ? 34.280 -19.309 51.869 1.00 52.94 120 PRO A C 1
ATOM 915 O O . PRO A 1 120 ? 34.777 -18.983 50.789 1.00 52.94 120 PRO A O 1
ATOM 918 N N . LYS 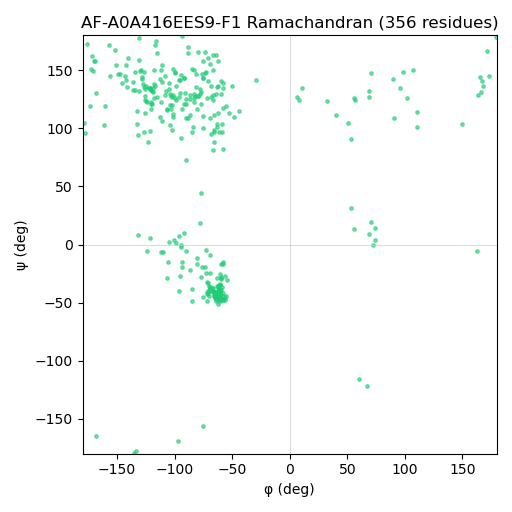A 1 121 ? 33.073 -18.880 52.251 1.00 53.94 121 LYS A N 1
ATOM 919 C CA . LYS A 1 121 ? 32.289 -17.889 51.508 1.00 53.94 121 LYS A CA 1
ATOM 920 C C . LYS A 1 121 ? 33.035 -16.555 51.555 1.00 53.94 121 LYS A C 1
ATOM 922 O O . LYS A 1 121 ? 32.936 -15.812 52.531 1.00 53.94 121 LYS A O 1
ATOM 927 N N . LYS A 1 122 ? 33.810 -16.252 50.507 1.00 64.88 122 LYS A N 1
ATOM 928 C CA . LYS A 1 122 ? 34.391 -14.918 50.307 1.00 64.88 122 LYS A CA 1
ATOM 929 C C . LYS A 1 122 ? 33.249 -13.903 50.310 1.00 64.88 122 LYS A C 1
ATOM 931 O O . LYS A 1 122 ? 32.348 -13.980 49.479 1.00 64.88 122 LYS A O 1
ATOM 936 N N . LYS A 1 123 ? 33.281 -12.964 51.260 1.00 65.75 123 LYS A N 1
ATOM 937 C CA . LYS A 1 123 ? 32.354 -11.830 51.306 1.00 65.75 123 LYS A CA 1
ATOM 938 C C . LYS A 1 123 ? 32.587 -10.985 50.056 1.00 65.75 123 LYS A C 1
ATOM 940 O O . LYS A 1 123 ? 33.590 -10.284 49.962 1.00 65.75 123 LYS A O 1
ATOM 945 N N . ILE A 1 124 ? 31.683 -11.095 49.090 1.00 65.94 124 ILE A N 1
ATOM 946 C CA . ILE A 1 124 ? 31.666 -10.237 47.909 1.00 65.94 124 ILE A CA 1
ATOM 947 C C . ILE A 1 124 ? 31.260 -8.847 48.399 1.00 65.94 124 ILE A C 1
ATOM 949 O O . ILE A 1 124 ? 30.132 -8.628 48.833 1.00 65.94 124 ILE A O 1
ATOM 953 N N . THR A 1 125 ? 32.211 -7.922 48.405 1.00 78.44 125 THR A N 1
ATOM 954 C CA . THR A 1 125 ? 31.953 -6.510 48.692 1.00 78.44 125 THR A CA 1
ATOM 955 C C . THR A 1 125 ? 31.246 -5.874 47.497 1.00 78.44 125 THR A C 1
ATOM 957 O O . THR A 1 125 ? 31.518 -6.239 46.353 1.00 78.44 125 THR A O 1
ATOM 960 N N . GLY A 1 126 ? 30.365 -4.895 47.736 1.00 79.31 126 GLY A N 1
ATOM 961 C CA . GLY A 1 126 ? 29.609 -4.217 46.670 1.00 79.31 126 GLY A CA 1
ATOM 962 C C . GLY A 1 126 ? 30.495 -3.627 45.562 1.00 79.31 126 GLY A C 1
ATOM 963 O O . GLY A 1 126 ? 30.123 -3.660 44.394 1.00 79.31 126 GLY A O 1
ATOM 964 N N . ALA A 1 127 ? 31.721 -3.213 45.898 1.00 81.81 127 ALA A N 1
ATOM 965 C CA . ALA A 1 127 ? 32.721 -2.757 44.931 1.00 81.81 127 ALA A CA 1
ATOM 966 C C . ALA A 1 127 ? 33.104 -3.835 43.894 1.00 81.81 127 ALA A C 1
ATOM 968 O O . ALA A 1 127 ? 33.336 -3.520 42.731 1.00 81.81 127 ALA A O 1
ATOM 969 N N . THR A 1 128 ? 33.109 -5.111 44.290 1.00 82.88 128 THR A N 1
ATOM 970 C CA . THR A 1 128 ? 33.415 -6.239 43.395 1.00 82.88 128 THR A CA 1
ATOM 971 C C . THR A 1 128 ? 32.299 -6.453 42.370 1.00 82.88 128 THR A C 1
ATOM 973 O O . THR A 1 128 ? 32.571 -6.773 41.217 1.00 82.88 128 THR A O 1
ATOM 976 N N . VAL A 1 129 ? 31.041 -6.231 42.766 1.00 86.19 129 VAL A N 1
ATOM 977 C CA . VAL A 1 129 ? 29.882 -6.348 41.867 1.00 86.19 129 VAL A CA 1
ATOM 978 C C . VAL A 1 129 ? 29.886 -5.214 40.845 1.00 86.19 129 VAL A C 1
ATOM 980 O O . VAL A 1 129 ? 29.730 -5.467 39.655 1.00 86.19 129 VAL A O 1
ATOM 983 N N . VAL A 1 130 ? 30.145 -3.978 41.285 1.00 89.81 130 VAL A N 1
ATOM 984 C CA . VAL A 1 130 ? 30.223 -2.817 40.383 1.00 89.81 130 VAL A CA 1
ATOM 985 C C . VAL A 1 130 ? 31.363 -2.980 39.374 1.00 89.81 130 VAL A C 1
ATOM 987 O O . VAL A 1 130 ? 31.154 -2.776 38.180 1.00 89.81 130 VAL A O 1
ATOM 990 N N . ALA A 1 131 ? 32.541 -3.430 39.818 1.00 89.94 131 ALA A N 1
ATOM 991 C CA . ALA A 1 131 ? 33.660 -3.711 38.919 1.00 89.94 131 ALA A CA 1
ATOM 992 C C . ALA A 1 131 ? 33.319 -4.800 37.884 1.00 89.94 131 ALA A C 1
ATOM 994 O O . ALA A 1 131 ? 33.638 -4.646 36.707 1.00 89.94 131 ALA A O 1
ATOM 995 N N . ALA A 1 132 ? 32.622 -5.867 38.291 1.00 90.75 132 ALA A N 1
ATOM 996 C CA . ALA A 1 132 ? 32.194 -6.923 37.374 1.00 90.75 132 ALA A CA 1
ATOM 997 C C . ALA A 1 132 ? 31.206 -6.411 36.310 1.00 90.75 132 ALA A C 1
ATOM 999 O O . ALA A 1 132 ? 31.348 -6.751 35.137 1.00 90.75 132 ALA A O 1
ATOM 1000 N N . VAL A 1 133 ? 30.251 -5.554 36.687 1.00 91.94 133 VAL A N 1
ATOM 1001 C CA . VAL A 1 133 ? 29.285 -4.960 35.745 1.00 91.94 133 VAL A CA 1
ATOM 1002 C C . VAL A 1 133 ? 29.983 -4.058 34.725 1.00 91.94 133 VAL A C 1
ATOM 1004 O O . VAL A 1 133 ? 29.696 -4.156 33.534 1.00 91.94 133 VAL A O 1
ATOM 1007 N N . ILE A 1 134 ? 30.942 -3.233 35.161 1.00 93.19 134 ILE A N 1
ATOM 1008 C CA . ILE A 1 134 ? 31.711 -2.359 34.259 1.00 93.19 134 ILE A CA 1
ATOM 1009 C C . ILE A 1 134 ? 32.524 -3.191 33.258 1.00 93.19 134 ILE A C 1
ATOM 1011 O O . ILE A 1 134 ? 32.526 -2.887 32.067 1.00 93.19 134 ILE A O 1
ATOM 1015 N N . ILE A 1 135 ? 33.166 -4.273 33.709 1.00 94.12 135 ILE A N 1
ATOM 1016 C CA . ILE A 1 135 ? 33.931 -5.167 32.826 1.00 94.12 135 ILE A CA 1
ATOM 1017 C C . ILE A 1 135 ? 33.014 -5.832 31.790 1.00 94.12 135 ILE A C 1
ATOM 1019 O O . ILE A 1 135 ? 33.349 -5.856 30.607 1.00 94.12 135 ILE A O 1
ATOM 1023 N N . ILE A 1 136 ? 31.840 -6.324 32.202 1.00 93.88 136 ILE A N 1
ATOM 1024 C CA . ILE A 1 136 ? 30.858 -6.926 31.285 1.00 93.88 136 ILE A CA 1
ATOM 1025 C C . ILE A 1 136 ? 30.373 -5.901 30.251 1.00 93.88 136 ILE A C 1
ATOM 1027 O O . ILE A 1 136 ? 30.267 -6.227 29.069 1.00 93.88 136 ILE A O 1
ATOM 1031 N N . TRP A 1 137 ? 30.126 -4.658 30.668 1.00 94.19 137 TRP A N 1
ATOM 1032 C CA . TRP A 1 137 ? 29.689 -3.588 29.772 1.00 94.19 137 TRP A CA 1
ATOM 1033 C C . TRP A 1 137 ? 30.753 -3.231 28.722 1.00 94.19 137 TRP A C 1
ATOM 1035 O O . TRP A 1 137 ? 30.433 -3.120 27.539 1.00 94.19 137 TRP A O 1
ATOM 1045 N N . ILE A 1 138 ? 32.030 -3.149 29.117 1.00 94.44 138 ILE A N 1
ATOM 1046 C CA . ILE A 1 138 ? 33.146 -2.913 28.183 1.00 94.44 138 ILE A CA 1
ATOM 1047 C C . ILE A 1 138 ? 33.266 -4.059 27.165 1.00 94.44 138 ILE A C 1
ATOM 1049 O O . ILE A 1 138 ? 33.445 -3.806 25.973 1.00 94.44 138 ILE A O 1
ATOM 1053 N N . ILE A 1 139 ? 33.122 -5.315 27.609 1.00 93.31 139 ILE A N 1
ATOM 1054 C CA . ILE A 1 139 ? 33.158 -6.490 26.722 1.00 93.31 139 ILE A CA 1
ATOM 1055 C C . ILE A 1 139 ? 31.996 -6.457 25.721 1.00 93.31 139 ILE A C 1
ATOM 1057 O O . ILE A 1 139 ? 32.203 -6.754 24.546 1.00 93.31 139 ILE A O 1
ATOM 1061 N N . LEU A 1 140 ? 30.793 -6.066 26.153 1.00 92.00 140 LEU A N 1
ATOM 1062 C CA . LEU A 1 140 ? 29.625 -5.958 25.274 1.00 92.00 140 LEU A CA 1
ATOM 1063 C C . LEU A 1 140 ? 29.817 -4.902 24.182 1.00 92.00 140 LEU A C 1
ATOM 1065 O O . LEU A 1 140 ? 29.522 -5.183 23.023 1.00 92.00 140 LEU A O 1
ATOM 1069 N N . ILE A 1 141 ? 30.362 -3.729 24.516 1.00 91.88 141 ILE A N 1
ATOM 1070 C CA . ILE A 1 141 ? 30.650 -2.685 23.518 1.00 91.88 141 ILE A CA 1
ATOM 1071 C C . ILE A 1 141 ? 31.664 -3.183 22.486 1.00 91.88 141 ILE A C 1
ATOM 1073 O O . ILE A 1 141 ? 31.470 -2.993 21.284 1.00 91.88 141 ILE A O 1
ATOM 1077 N N . PHE A 1 142 ? 32.720 -3.866 22.933 1.00 89.44 142 PHE A N 1
ATOM 1078 C CA . PHE A 1 142 ? 33.708 -4.444 22.023 1.00 89.44 142 PHE A CA 1
ATOM 1079 C C . PHE A 1 142 ? 33.115 -5.546 21.138 1.00 89.44 142 PHE A C 1
ATOM 1081 O O . PHE A 1 142 ? 33.399 -5.579 19.942 1.00 89.44 142 PHE A O 1
ATOM 1088 N N . ALA A 1 143 ? 32.266 -6.414 21.692 1.00 86.00 143 ALA A N 1
ATOM 1089 C CA . ALA A 1 143 ? 31.609 -7.476 20.938 1.00 86.00 143 ALA A CA 1
ATOM 1090 C C . ALA A 1 143 ? 30.656 -6.919 19.871 1.00 86.00 143 ALA A C 1
ATOM 1092 O O . ALA A 1 143 ? 30.670 -7.406 18.745 1.00 86.00 143 ALA A O 1
ATOM 1093 N N . ILE A 1 144 ? 29.880 -5.876 20.191 1.00 85.00 144 ILE A N 1
ATOM 1094 C CA . ILE A 1 144 ? 28.987 -5.219 19.226 1.00 85.00 144 ILE A CA 1
ATOM 1095 C C . ILE A 1 144 ? 29.807 -4.623 18.081 1.00 85.00 144 ILE A C 1
ATOM 1097 O O . ILE A 1 144 ? 29.550 -4.952 16.930 1.00 85.00 144 ILE A O 1
ATOM 1101 N N . ASN A 1 145 ? 30.849 -3.842 18.380 1.00 80.06 145 ASN A N 1
ATOM 1102 C CA . ASN A 1 145 ? 31.693 -3.241 17.342 1.00 80.06 145 ASN A CA 1
ATOM 1103 C C . ASN A 1 145 ? 32.408 -4.293 16.474 1.00 80.06 145 ASN A C 1
ATOM 1105 O O . ASN A 1 145 ? 32.541 -4.109 15.264 1.00 80.06 145 ASN A O 1
ATOM 1109 N N . MET A 1 146 ? 32.828 -5.416 17.064 1.00 83.38 146 MET A N 1
ATOM 1110 C CA . MET A 1 146 ? 33.431 -6.527 16.326 1.00 83.38 146 MET A CA 1
ATOM 1111 C C . MET A 1 146 ? 32.414 -7.233 15.415 1.00 83.38 146 MET A C 1
ATOM 1113 O O . MET A 1 146 ? 32.751 -7.570 14.283 1.00 83.38 146 MET A O 1
ATOM 1117 N N . ILE A 1 147 ? 31.171 -7.425 15.871 1.00 77.56 147 ILE A N 1
ATOM 1118 C CA . ILE A 1 147 ? 30.088 -7.992 15.052 1.00 77.56 147 ILE A CA 1
ATOM 1119 C C . ILE A 1 147 ? 29.760 -7.052 13.891 1.00 77.56 147 ILE A C 1
ATOM 1121 O O . ILE A 1 147 ? 29.684 -7.515 12.758 1.00 77.56 147 ILE A O 1
ATOM 1125 N N . THR A 1 148 ? 29.640 -5.744 14.129 1.00 72.06 148 THR A N 1
ATOM 1126 C CA . THR A 1 148 ? 29.361 -4.772 13.062 1.00 72.06 148 THR A CA 1
ATOM 1127 C C . THR A 1 148 ? 30.481 -4.747 12.020 1.00 72.06 148 THR A C 1
ATOM 1129 O O . THR A 1 148 ? 30.196 -4.752 10.826 1.00 72.06 148 THR A O 1
ATOM 1132 N N . SER A 1 149 ? 31.747 -4.820 12.451 1.00 73.06 149 SER A N 1
ATOM 1133 C CA . SER A 1 149 ? 32.906 -4.900 11.548 1.00 73.06 149 SER A CA 1
ATOM 1134 C C . SER A 1 149 ? 32.952 -6.210 10.745 1.00 73.06 149 SER A C 1
ATOM 1136 O O . SER A 1 149 ? 33.289 -6.205 9.560 1.00 73.06 149 SER A O 1
ATOM 1138 N N . LEU A 1 150 ? 32.567 -7.335 11.356 1.00 66.81 150 LEU A N 1
ATOM 1139 C CA . LEU A 1 150 ? 32.463 -8.625 10.670 1.00 66.81 150 LEU A CA 1
ATOM 1140 C C . LEU A 1 150 ? 31.287 -8.673 9.692 1.00 66.81 150 LEU A C 1
ATOM 1142 O O . LEU A 1 150 ? 31.407 -9.296 8.644 1.00 66.81 150 LEU A O 1
ATOM 1146 N N . VAL A 1 151 ? 30.178 -7.995 9.987 1.00 68.31 151 VAL A N 1
ATOM 1147 C CA . VAL A 1 151 ? 29.051 -7.862 9.054 1.00 68.31 151 VAL A CA 1
ATOM 1148 C C . VAL A 1 151 ? 29.431 -6.951 7.882 1.00 68.31 151 VAL A C 1
ATOM 1150 O O . VAL A 1 151 ? 29.133 -7.290 6.741 1.00 68.31 151 VAL A O 1
ATOM 1153 N N . SER A 1 152 ? 30.181 -5.868 8.118 1.00 60.97 152 SER A N 1
ATOM 1154 C CA . SER A 1 152 ? 30.632 -4.963 7.048 1.00 60.97 152 SER A CA 1
ATOM 1155 C C . SER A 1 152 ? 31.750 -5.530 6.163 1.00 60.97 152 SER A C 1
ATOM 1157 O O . SER A 1 152 ? 31.964 -5.034 5.061 1.00 60.97 152 SER A O 1
ATOM 1159 N N . HIS A 1 153 ? 32.487 -6.548 6.620 1.00 53.22 153 HIS A N 1
ATOM 1160 C CA . HIS A 1 153 ? 33.559 -7.192 5.841 1.00 53.22 153 HIS A CA 1
ATOM 1161 C C . HIS A 1 153 ? 33.251 -8.641 5.424 1.00 53.22 153 HIS A C 1
ATOM 1163 O O . HIS A 1 153 ? 34.010 -9.228 4.658 1.00 53.22 153 HIS A O 1
ATOM 1169 N N . GLY A 1 154 ? 32.142 -9.219 5.895 1.00 45.16 154 GLY A N 1
ATOM 1170 C CA . GLY A 1 154 ? 31.787 -10.631 5.719 1.00 45.16 154 GLY A CA 1
ATOM 1171 C C . GLY A 1 154 ? 30.694 -10.928 4.691 1.00 45.16 154 GLY A C 1
ATOM 1172 O O . GLY A 1 154 ? 30.369 -12.096 4.506 1.00 45.16 154 GLY A O 1
ATOM 1173 N N . MET A 1 155 ? 30.146 -9.931 3.983 1.00 46.59 155 MET A N 1
ATOM 1174 C CA . MET A 1 155 ? 29.216 -10.175 2.860 1.00 46.59 155 MET A CA 1
ATOM 1175 C C . MET A 1 155 ? 29.926 -10.599 1.557 1.00 46.59 155 MET A C 1
ATOM 1177 O O . MET A 1 155 ? 29.347 -10.558 0.477 1.00 46.59 155 MET A O 1
ATOM 1181 N N . GLY A 1 156 ? 31.172 -11.068 1.654 1.00 46.00 156 GLY A N 1
ATOM 1182 C CA . GLY A 1 156 ? 31.832 -11.821 0.598 1.00 46.00 156 GLY A CA 1
ATOM 1183 C C . GLY A 1 156 ? 31.468 -13.304 0.673 1.00 46.00 156 GLY A C 1
ATOM 1184 O O . GLY A 1 156 ? 32.057 -14.041 1.455 1.00 46.00 156 GLY A O 1
ATOM 1185 N N . SER A 1 157 ? 30.540 -13.723 -0.189 1.00 47.00 157 SER A N 1
ATOM 1186 C CA . SER A 1 157 ? 30.400 -15.087 -0.724 1.00 47.00 157 SER A CA 1
ATOM 1187 C C . SER A 1 157 ? 30.317 -16.243 0.291 1.00 47.00 157 SER A C 1
ATOM 1189 O O . SER A 1 157 ? 31.307 -16.898 0.616 1.00 47.00 157 SER A O 1
ATOM 1191 N N . PHE A 1 158 ? 29.094 -16.590 0.705 1.00 41.28 158 PHE A N 1
ATOM 1192 C CA . PHE A 1 158 ? 28.786 -17.945 1.175 1.00 41.28 158 PHE A CA 1
ATOM 1193 C C . PHE A 1 158 ? 28.047 -18.710 0.074 1.00 41.28 158 PHE A C 1
ATOM 1195 O O . PHE A 1 158 ? 26.839 -18.575 -0.108 1.00 41.28 158 PHE A O 1
ATOM 1202 N N . GLY A 1 159 ? 28.812 -19.524 -0.656 1.00 44.62 159 GLY A N 1
ATOM 1203 C CA . GLY A 1 159 ? 28.322 -20.486 -1.635 1.00 44.62 159 GLY A CA 1
ATOM 1204 C C . GLY A 1 159 ? 27.504 -21.594 -0.975 1.00 44.62 159 GLY A C 1
ATOM 1205 O O . GLY A 1 159 ? 28.046 -22.576 -0.470 1.00 44.62 159 GLY A O 1
ATOM 1206 N N . GLY A 1 160 ? 26.184 -21.443 -1.015 1.00 36.56 160 GLY A N 1
ATOM 1207 C CA . GLY A 1 160 ? 25.277 -22.579 -1.092 1.00 36.56 160 GLY A CA 1
ATOM 1208 C C . GLY A 1 160 ? 25.258 -23.076 -2.534 1.00 36.56 160 GLY A C 1
ATOM 1209 O O . GLY A 1 160 ? 25.182 -22.272 -3.457 1.00 36.56 160 GLY A O 1
ATOM 1210 N N . SER A 1 161 ? 25.360 -24.391 -2.721 1.00 43.12 161 SER A N 1
ATOM 1211 C CA . SER A 1 161 ? 25.169 -25.089 -3.996 1.00 43.12 161 SER A CA 1
ATOM 1212 C C . SER A 1 161 ? 23.767 -24.805 -4.546 1.00 43.12 161 SER A C 1
ATOM 1214 O O . SER A 1 161 ? 22.846 -25.597 -4.351 1.00 43.12 161 SER A O 1
ATOM 1216 N N . ALA A 1 162 ? 23.608 -23.661 -5.203 1.00 41.28 162 ALA A N 1
ATOM 1217 C CA . ALA A 1 162 ? 22.510 -23.397 -6.103 1.00 41.28 162 ALA A CA 1
ATOM 1218 C C . ALA A 1 162 ? 22.759 -24.232 -7.357 1.00 41.28 162 ALA A C 1
ATOM 1220 O O . ALA A 1 162 ? 23.828 -24.156 -7.967 1.00 41.28 162 ALA A O 1
ATOM 1221 N N . GLU A 1 163 ? 21.770 -25.030 -7.741 1.00 36.59 163 GLU A N 1
ATOM 1222 C CA . GLU A 1 163 ? 21.568 -25.298 -9.155 1.00 36.59 163 GLU A CA 1
ATOM 1223 C C . GLU A 1 163 ? 21.595 -23.931 -9.842 1.00 36.59 163 GLU A C 1
ATOM 1225 O O . GLU A 1 163 ? 20.730 -23.091 -9.603 1.00 36.59 163 GLU A O 1
ATOM 1230 N N . THR A 1 164 ? 22.651 -23.657 -10.605 1.00 41.12 164 THR A N 1
ATOM 1231 C CA . THR A 1 164 ? 22.724 -22.484 -11.468 1.00 41.12 164 THR A CA 1
ATOM 1232 C C . THR A 1 164 ? 21.674 -22.672 -12.552 1.00 41.12 164 THR A C 1
ATOM 1234 O O . THR A 1 164 ? 21.984 -23.106 -13.662 1.00 41.12 164 THR A O 1
ATOM 1237 N N . SER A 1 165 ? 20.414 -22.360 -12.231 1.00 42.28 165 SER A N 1
ATOM 1238 C CA . SER A 1 165 ? 19.521 -21.786 -13.223 1.00 42.28 165 SER A CA 1
ATOM 1239 C C . SER A 1 165 ? 20.300 -20.606 -13.772 1.00 42.28 165 SER A C 1
ATOM 1241 O O . SER A 1 165 ? 20.652 -19.705 -13.008 1.00 42.28 165 SER A O 1
ATOM 1243 N N . ALA A 1 166 ? 20.687 -20.670 -15.045 1.00 42.94 166 ALA A N 1
ATOM 1244 C CA . ALA A 1 166 ? 21.237 -19.516 -15.730 1.00 42.94 166 ALA A CA 1
ATOM 1245 C C . ALA A 1 166 ? 20.343 -18.333 -15.354 1.00 42.94 166 ALA A C 1
ATOM 1247 O O . ALA A 1 166 ? 19.137 -18.398 -15.594 1.00 42.94 166 ALA A O 1
ATOM 1248 N N . ALA A 1 167 ? 20.901 -17.352 -14.643 1.00 45.41 167 ALA A N 1
ATOM 1249 C CA . ALA A 1 167 ? 20.196 -16.124 -14.344 1.00 45.41 167 ALA A CA 1
ATOM 1250 C C . ALA A 1 167 ? 19.907 -15.517 -15.711 1.00 45.41 167 ALA A C 1
ATOM 1252 O O . ALA A 1 167 ? 20.801 -14.978 -16.362 1.00 45.41 167 ALA A O 1
ATOM 1253 N N . VAL A 1 168 ? 18.695 -15.754 -16.206 1.00 46.66 168 VAL A N 1
ATOM 1254 C CA . VAL A 1 168 ? 18.162 -15.019 -17.333 1.00 46.66 168 VAL A CA 1
ATOM 1255 C C . VAL A 1 168 ? 18.094 -13.607 -16.786 1.00 46.66 168 VAL A C 1
ATOM 1257 O O . VAL A 1 168 ? 17.281 -13.306 -15.918 1.00 46.66 168 VAL A O 1
ATOM 1260 N N . THR A 1 169 ? 19.067 -12.785 -17.159 1.00 55.47 169 THR A N 1
ATOM 1261 C CA . THR A 1 169 ? 18.990 -11.350 -16.951 1.00 55.47 169 THR A CA 1
ATOM 1262 C C . THR A 1 169 ? 17.850 -10.883 -17.836 1.00 55.47 169 THR A C 1
ATOM 1264 O O . THR A 1 169 ? 18.043 -10.597 -19.020 1.00 55.47 169 THR A O 1
ATOM 1267 N N . ASP A 1 170 ? 16.642 -10.913 -17.270 1.00 66.44 170 ASP A N 1
ATOM 1268 C CA . ASP A 1 170 ? 15.439 -10.374 -17.882 1.00 66.44 170 ASP A CA 1
ATOM 1269 C C . ASP A 1 170 ? 15.709 -8.894 -18.123 1.00 66.44 170 ASP A C 1
ATOM 1271 O O . ASP A 1 170 ? 15.692 -8.048 -17.230 1.00 66.44 170 ASP A O 1
ATOM 1275 N N . THR A 1 171 ? 16.104 -8.601 -19.353 1.00 73.31 171 THR A N 1
ATOM 1276 C CA . THR A 1 171 ? 16.409 -7.255 -19.797 1.00 73.31 171 THR A CA 1
ATOM 1277 C C . THR A 1 171 ? 15.100 -6.669 -20.279 1.00 73.31 171 THR A C 1
ATOM 1279 O O . THR A 1 171 ? 14.578 -7.073 -21.318 1.00 73.31 171 THR A O 1
ATOM 1282 N N . ILE A 1 172 ? 14.558 -5.712 -19.524 1.00 82.75 172 ILE A N 1
ATOM 1283 C CA . ILE A 1 172 ? 13.349 -5.010 -19.950 1.00 82.75 172 ILE A CA 1
ATOM 1284 C C . ILE A 1 172 ? 13.603 -4.308 -21.287 1.00 82.75 172 ILE A C 1
ATOM 1286 O O . ILE A 1 172 ? 14.600 -3.595 -21.464 1.00 82.75 172 ILE A O 1
ATOM 1290 N N . THR A 1 173 ? 12.705 -4.545 -22.240 1.00 86.06 173 THR A N 1
ATOM 1291 C CA . THR A 1 173 ? 12.712 -3.910 -23.557 1.00 86.06 173 THR A CA 1
ATOM 1292 C C . THR A 1 173 ? 11.406 -3.155 -23.716 1.00 86.06 173 THR A C 1
ATOM 1294 O O . THR A 1 173 ? 10.340 -3.761 -23.730 1.00 86.06 173 THR A O 1
ATOM 1297 N N . PHE A 1 174 ? 11.488 -1.832 -23.843 1.00 88.38 174 PHE A N 1
ATOM 1298 C CA . PHE A 1 174 ? 10.310 -1.003 -24.068 1.00 88.38 174 PHE A CA 1
ATOM 1299 C C . PHE A 1 174 ? 9.915 -1.060 -25.552 1.00 88.38 174 PHE A C 1
ATOM 1301 O O . PHE A 1 174 ? 10.766 -0.799 -26.409 1.00 88.38 174 PHE A O 1
ATOM 1308 N N . PRO A 1 175 ? 8.650 -1.373 -25.886 1.00 87.06 175 PRO A N 1
ATOM 1309 C CA . PRO A 1 175 ? 8.170 -1.354 -27.270 1.00 87.06 175 PRO A CA 1
ATOM 1310 C C . PRO A 1 175 ? 7.992 0.073 -27.823 1.00 87.06 175 PRO A C 1
ATOM 1312 O O . PRO A 1 175 ? 7.733 0.252 -29.012 1.00 87.06 175 PRO A O 1
ATOM 1315 N N . PHE A 1 176 ? 8.188 1.088 -26.981 1.00 89.25 176 PHE A N 1
ATOM 1316 C CA . PHE A 1 176 ? 8.036 2.509 -27.273 1.00 89.25 176 PHE A CA 1
ATOM 1317 C C . PHE A 1 176 ? 9.268 3.307 -26.810 1.00 89.25 176 PHE A C 1
ATOM 1319 O O . PHE A 1 176 ? 10.019 2.856 -25.939 1.00 89.25 176 PHE A O 1
ATOM 1326 N N . PRO A 1 177 ? 9.501 4.511 -27.365 1.00 84.88 177 PRO A N 1
ATOM 1327 C CA . PRO A 1 177 ? 10.541 5.397 -26.861 1.00 84.88 177 PRO A CA 1
ATOM 1328 C C . PRO A 1 177 ? 10.189 5.884 -25.449 1.00 84.88 177 PRO A C 1
ATOM 1330 O O . PRO A 1 177 ? 9.104 6.419 -25.220 1.00 84.88 177 PRO A O 1
ATOM 1333 N N . VAL A 1 178 ? 11.125 5.734 -24.513 1.00 92.12 178 VAL A N 1
ATOM 1334 C CA . VAL A 1 178 ? 11.028 6.282 -23.157 1.00 92.12 178 VAL A CA 1
ATOM 1335 C C . VAL A 1 178 ? 12.362 6.910 -22.766 1.00 92.12 178 VAL A C 1
ATOM 1337 O O . VAL A 1 178 ? 13.427 6.324 -22.976 1.00 92.12 178 VAL A O 1
ATOM 1340 N N . GLU A 1 179 ? 12.313 8.122 -22.220 1.00 93.31 179 GLU A N 1
ATOM 1341 C CA . GLU A 1 179 ? 13.493 8.793 -21.681 1.00 93.31 179 GLU A CA 1
ATOM 1342 C C . GLU A 1 179 ? 13.702 8.367 -20.226 1.00 93.31 179 GLU A C 1
ATOM 1344 O O . GLU A 1 179 ? 12.801 8.462 -19.393 1.00 93.31 179 GLU A O 1
ATOM 1349 N N . GLY A 1 180 ? 14.897 7.858 -19.931 1.00 93.38 180 GLY A N 1
ATOM 1350 C CA . GLY A 1 180 ? 15.300 7.501 -18.577 1.00 93.38 180 GLY A CA 1
ATOM 1351 C C . GLY A 1 180 ? 16.092 8.626 -17.921 1.00 93.38 180 GLY A C 1
ATOM 1352 O O . GLY A 1 180 ? 16.934 9.254 -18.560 1.00 93.38 180 GLY A O 1
ATOM 1353 N N . VAL A 1 181 ? 15.865 8.846 -16.630 1.00 96.62 181 VAL A N 1
ATOM 1354 C CA . VAL A 1 181 ? 16.702 9.709 -15.795 1.00 96.62 181 VAL A CA 1
ATOM 1355 C C . VAL A 1 181 ? 17.859 8.879 -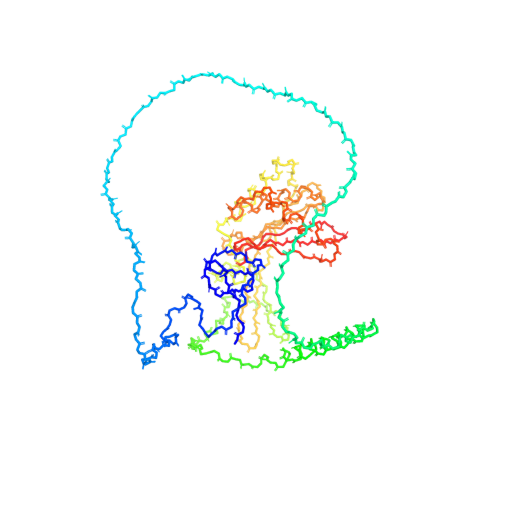15.254 1.00 96.62 181 VAL A C 1
ATOM 1357 O O . VAL A 1 181 ? 17.672 7.968 -14.442 1.00 96.62 181 VAL A O 1
ATOM 1360 N N . GLU A 1 182 ? 19.062 9.178 -15.731 1.00 96.06 182 GLU A N 1
ATOM 1361 C CA . GLU A 1 182 ? 20.277 8.476 -15.334 1.00 96.06 182 GLU A CA 1
ATOM 1362 C C . GLU A 1 182 ? 20.774 8.953 -13.961 1.00 96.06 182 GLU A C 1
ATOM 1364 O O . GLU A 1 182 ? 20.921 10.148 -13.712 1.00 96.06 182 GLU A O 1
ATOM 1369 N N . ASN A 1 183 ? 21.043 7.998 -13.076 1.00 96.62 183 ASN A N 1
ATOM 1370 C CA . ASN A 1 183 ? 21.735 8.177 -11.800 1.00 96.62 183 ASN A CA 1
ATOM 1371 C C . ASN A 1 183 ? 23.045 7.381 -11.835 1.00 96.62 183 ASN A C 1
ATOM 1373 O O . ASN A 1 183 ? 23.285 6.660 -12.802 1.00 96.62 183 ASN A O 1
ATOM 1377 N N . ASP A 1 184 ? 23.889 7.471 -10.806 1.00 96.44 184 ASP A N 1
ATOM 1378 C CA . ASP A 1 184 ? 25.178 6.760 -10.788 1.00 96.44 184 ASP A CA 1
ATOM 1379 C C . ASP A 1 184 ? 24.999 5.240 -10.978 1.00 96.44 184 ASP A C 1
ATOM 1381 O O . ASP A 1 184 ? 25.630 4.656 -11.863 1.00 96.44 184 ASP A O 1
ATOM 1385 N N . ASP A 1 185 ? 24.042 4.640 -10.262 1.00 96.38 185 ASP A N 1
ATOM 1386 C CA . ASP A 1 185 ? 23.878 3.179 -10.184 1.00 96.38 185 ASP A CA 1
ATOM 1387 C C . ASP A 1 185 ? 22.694 2.619 -10.994 1.00 96.38 185 ASP A C 1
ATOM 1389 O O . ASP A 1 185 ? 22.607 1.411 -11.234 1.00 96.38 185 ASP A O 1
ATOM 1393 N N . TYR A 1 186 ? 21.760 3.469 -11.428 1.00 96.25 186 TYR A N 1
ATOM 1394 C CA . TYR A 1 186 ? 20.523 3.034 -12.083 1.00 96.25 186 TYR A CA 1
ATOM 1395 C C . TYR A 1 186 ? 19.974 4.068 -13.070 1.00 96.25 186 TYR A C 1
ATOM 1397 O O . TYR A 1 186 ? 20.388 5.227 -13.093 1.00 96.25 186 TYR A O 1
ATOM 1405 N N . ILE A 1 187 ? 19.017 3.641 -13.889 1.00 96.19 187 ILE A N 1
ATOM 1406 C CA . ILE A 1 187 ? 18.226 4.491 -14.779 1.00 96.19 187 ILE A CA 1
ATOM 1407 C C . ILE A 1 187 ? 16.765 4.382 -14.343 1.00 96.19 187 ILE A C 1
ATOM 1409 O O . ILE A 1 187 ? 16.243 3.275 -14.226 1.00 96.19 187 ILE A O 1
ATOM 1413 N N . ASN A 1 188 ? 16.117 5.517 -14.083 1.00 97.00 188 ASN A N 1
ATOM 1414 C CA . ASN A 1 188 ? 14.708 5.576 -13.699 1.00 97.00 188 ASN A CA 1
ATOM 1415 C C . ASN A 1 188 ? 13.850 6.012 -14.891 1.00 97.00 188 ASN A C 1
ATOM 1417 O O . ASN A 1 188 ? 14.038 7.107 -15.418 1.00 97.00 188 ASN A O 1
ATOM 1421 N N . TYR A 1 189 ? 12.906 5.176 -15.300 1.00 97.19 189 TYR A N 1
ATOM 1422 C CA . TYR A 1 189 ? 11.937 5.467 -16.350 1.00 97.19 189 TYR A CA 1
ATOM 1423 C C . TYR A 1 189 ? 10.584 5.770 -15.714 1.00 97.19 189 TYR A C 1
ATOM 1425 O O . TYR A 1 189 ? 10.100 4.989 -14.900 1.00 97.19 189 TYR A O 1
ATOM 1433 N N . THR A 1 190 ? 9.965 6.885 -16.099 1.00 97.06 190 THR A N 1
ATOM 1434 C CA . THR A 1 190 ? 8.574 7.198 -15.739 1.00 97.06 190 THR A CA 1
ATOM 1435 C C . THR A 1 190 ? 7.681 6.895 -16.932 1.00 97.06 190 THR A C 1
ATOM 1437 O O . THR A 1 190 ? 7.976 7.345 -18.038 1.00 97.06 190 THR A O 1
ATOM 1440 N N . LEU A 1 191 ? 6.618 6.127 -16.709 1.00 96.75 191 LEU A N 1
ATOM 1441 C CA . LEU A 1 191 ? 5.705 5.669 -17.753 1.00 96.75 191 LEU A CA 1
ATOM 1442 C C . LEU A 1 191 ? 4.330 6.328 -17.612 1.00 96.75 191 LEU A C 1
ATOM 1444 O O . LEU A 1 191 ? 3.889 6.643 -16.505 1.00 96.75 191 LEU A O 1
ATOM 1448 N N . THR A 1 192 ? 3.625 6.507 -18.726 1.00 97.06 192 THR A N 1
ATOM 1449 C CA . THR A 1 192 ? 2.184 6.800 -18.696 1.00 97.06 192 THR A CA 1
ATOM 1450 C C . THR A 1 192 ? 1.378 5.522 -18.464 1.00 97.06 192 THR A C 1
ATOM 1452 O O . THR A 1 192 ? 1.901 4.415 -18.615 1.00 97.06 192 THR A O 1
ATOM 1455 N N . ASP A 1 193 ? 0.099 5.658 -18.118 1.00 96.56 193 ASP A N 1
ATOM 1456 C CA . ASP A 1 193 ? -0.787 4.502 -17.940 1.00 96.56 193 ASP A CA 1
ATOM 1457 C C . ASP A 1 193 ? -0.909 3.707 -19.251 1.00 96.56 193 ASP A C 1
ATOM 1459 O O . ASP A 1 193 ? -0.815 2.484 -19.246 1.00 96.56 193 ASP A O 1
ATOM 1463 N N . GLU A 1 194 ? -0.997 4.383 -20.403 1.00 96.44 194 GLU A N 1
ATOM 1464 C CA . GLU A 1 194 ? -1.042 3.732 -21.719 1.00 96.44 194 GLU A CA 1
ATOM 1465 C C . GLU A 1 194 ? 0.225 2.919 -22.009 1.00 96.44 194 GLU A C 1
ATOM 1467 O O . GLU A 1 194 ? 0.136 1.824 -22.558 1.00 96.44 194 GLU A O 1
ATOM 1472 N N . GLN A 1 195 ? 1.393 3.429 -21.610 1.00 96.75 195 GLN A N 1
ATOM 1473 C CA . GLN A 1 195 ? 2.670 2.731 -21.762 1.00 96.75 195 GLN A CA 1
ATOM 1474 C C . GLN A 1 195 ? 2.758 1.486 -20.872 1.00 96.75 195 GLN A C 1
ATOM 1476 O O . GLN A 1 195 ? 3.285 0.465 -21.308 1.00 96.75 195 GLN A O 1
ATOM 1481 N N . VAL A 1 196 ? 2.218 1.535 -19.649 1.00 96.44 196 VAL A N 1
ATOM 1482 C CA . VAL A 1 196 ? 2.100 0.343 -18.791 1.00 96.44 196 VAL A CA 1
ATOM 1483 C C . VAL A 1 196 ? 1.177 -0.693 -19.433 1.00 96.44 196 VAL A C 1
ATOM 1485 O O . VAL A 1 196 ? 1.523 -1.871 -19.500 1.00 96.44 196 VAL A O 1
ATOM 1488 N N . MET A 1 197 ? 0.036 -0.262 -19.976 1.00 95.56 197 MET A N 1
ATOM 1489 C CA . MET A 1 197 ? -0.879 -1.168 -20.676 1.00 95.56 197 MET A CA 1
ATOM 1490 C C . MET A 1 197 ? -0.248 -1.781 -21.933 1.00 95.56 197 MET A C 1
ATOM 1492 O O . MET A 1 197 ? -0.501 -2.946 -22.234 1.00 95.56 197 MET A O 1
ATOM 1496 N N . GLU A 1 198 ? 0.584 -1.025 -22.657 1.00 94.12 198 GLU A N 1
ATOM 1497 C CA . GLU A 1 198 ? 1.307 -1.508 -23.838 1.00 94.12 198 GLU A CA 1
ATOM 1498 C C . GLU A 1 198 ? 2.448 -2.477 -23.487 1.00 94.12 198 GLU A C 1
ATOM 1500 O O . GLU A 1 198 ? 2.700 -3.407 -24.254 1.00 94.12 198 GLU A O 1
ATOM 1505 N N . LEU A 1 199 ? 3.102 -2.317 -22.326 1.00 94.31 199 LEU A N 1
ATOM 1506 C CA . LEU A 1 199 ? 4.073 -3.297 -21.817 1.00 94.31 199 LEU A CA 1
ATOM 1507 C C . LEU A 1 199 ? 3.432 -4.669 -21.586 1.00 94.31 199 LEU A C 1
ATOM 1509 O O . LEU A 1 199 ? 4.068 -5.692 -21.837 1.00 94.31 199 LEU A O 1
ATOM 1513 N N . GLY A 1 200 ? 2.165 -4.700 -21.163 1.00 92.69 200 GLY A N 1
ATOM 1514 C CA . GLY A 1 200 ? 1.397 -5.940 -21.072 1.00 92.69 200 GLY A CA 1
ATOM 1515 C C . GLY A 1 200 ? 1.788 -6.847 -19.901 1.00 92.69 200 GLY A C 1
ATOM 1516 O O . GLY A 1 200 ? 1.405 -8.019 -19.894 1.00 92.69 200 GLY A O 1
ATOM 1517 N N . GLU A 1 201 ? 2.546 -6.332 -18.933 1.00 92.94 201 GLU A N 1
ATOM 1518 C CA . GLU A 1 201 ? 3.010 -7.071 -17.762 1.00 92.94 201 GLU A CA 1
ATOM 1519 C C . GLU A 1 201 ? 2.686 -6.326 -16.457 1.00 92.94 201 GLU A C 1
ATOM 1521 O O . GLU A 1 201 ? 2.759 -5.095 -16.416 1.00 92.94 201 GLU A O 1
ATOM 1526 N N . PRO A 1 202 ? 2.318 -7.052 -15.384 1.00 94.75 202 PRO A N 1
ATOM 1527 C CA . PRO A 1 202 ? 2.075 -6.442 -14.086 1.00 94.75 202 PRO A CA 1
ATOM 1528 C C . PRO A 1 202 ? 3.377 -5.958 -13.443 1.00 94.75 202 PRO A C 1
ATOM 1530 O O . PRO A 1 202 ? 4.474 -6.439 -13.736 1.00 94.75 202 PRO A O 1
ATOM 1533 N N . SER A 1 203 ? 3.229 -5.047 -12.488 1.00 94.56 203 SER A N 1
ATOM 1534 C CA . SER A 1 203 ? 4.293 -4.639 -11.572 1.00 94.56 203 SER A CA 1
ATOM 1535 C C . SER A 1 203 ? 4.985 -5.840 -10.903 1.00 94.56 203 SER A C 1
ATOM 1537 O O . SER A 1 203 ? 4.320 -6.760 -10.422 1.00 94.56 203 SER A O 1
ATOM 1539 N N . ASN A 1 204 ? 6.322 -5.823 -10.821 1.00 93.88 204 ASN A N 1
ATOM 1540 C CA . ASN A 1 204 ? 7.088 -6.870 -10.134 1.00 93.88 204 ASN A CA 1
ATOM 1541 C C . ASN A 1 204 ? 7.398 -6.537 -8.661 1.00 93.88 204 ASN A C 1
ATOM 1543 O O . ASN A 1 204 ? 7.756 -7.434 -7.894 1.00 93.88 204 ASN A O 1
ATOM 1547 N N . MET A 1 205 ? 7.237 -5.273 -8.252 1.00 93.44 205 MET A N 1
ATOM 1548 C CA . MET A 1 205 ? 7.398 -4.846 -6.860 1.00 93.44 205 MET A CA 1
ATOM 1549 C C . MET A 1 205 ? 6.088 -4.798 -6.082 1.00 93.44 205 MET A C 1
ATOM 1551 O O . MET A 1 205 ? 6.110 -4.912 -4.856 1.00 93.44 205 MET A O 1
ATOM 1555 N N . LEU A 1 206 ? 4.962 -4.584 -6.763 1.00 91.06 206 LEU A N 1
ATOM 1556 C CA . LEU A 1 206 ? 3.665 -4.470 -6.106 1.00 91.06 206 LEU A CA 1
ATOM 1557 C C . LEU A 1 206 ? 2.964 -5.817 -6.124 1.00 91.06 206 LEU A C 1
ATOM 1559 O O . LEU A 1 206 ? 2.824 -6.456 -7.164 1.00 91.06 206 LEU A O 1
ATOM 1563 N N . ARG A 1 207 ? 2.487 -6.233 -4.958 1.00 93.31 207 ARG A N 1
ATOM 1564 C CA . ARG A 1 207 ? 1.581 -7.368 -4.848 1.00 93.31 207 ARG A CA 1
ATOM 1565 C C . ARG A 1 207 ? 0.160 -6.869 -4.722 1.00 93.31 207 ARG A C 1
ATOM 1567 O O . ARG A 1 207 ? -0.085 -5.790 -4.188 1.00 93.31 207 ARG A O 1
ATOM 1574 N N . CYS A 1 208 ? -0.754 -7.665 -5.250 1.00 95.25 208 CYS A N 1
ATOM 1575 C CA . CYS A 1 208 ? -2.151 -7.301 -5.360 1.00 95.25 208 CYS A CA 1
ATOM 1576 C C . CYS A 1 208 ? -3.002 -8.271 -4.552 1.00 95.25 208 CYS A C 1
ATOM 1578 O O . CYS A 1 208 ? -2.805 -9.483 -4.624 1.00 95.25 208 CYS A O 1
ATOM 1580 N N . TYR A 1 209 ? -3.989 -7.734 -3.848 1.00 95.44 209 TYR A N 1
ATOM 1581 C CA . TYR A 1 209 ? -5.127 -8.500 -3.372 1.00 95.44 209 TYR A CA 1
ATOM 1582 C C . TYR A 1 209 ? -6.004 -8.918 -4.557 1.00 95.44 209 TYR A C 1
ATOM 1584 O O . TYR A 1 209 ? -6.061 -8.244 -5.584 1.00 95.44 209 TYR A O 1
ATOM 1592 N N . GLU A 1 210 ? -6.765 -9.998 -4.394 1.00 96.06 210 GLU A N 1
ATOM 1593 C CA . GLU A 1 210 ? -7.798 -10.430 -5.346 1.00 96.06 210 GLU A CA 1
ATOM 1594 C C . GLU A 1 210 ? -9.077 -9.574 -5.232 1.00 96.06 210 GLU A C 1
ATOM 1596 O O . GLU A 1 210 ? -10.191 -10.090 -5.198 1.00 96.06 210 GLU A O 1
ATOM 1601 N N . ILE A 1 211 ? -8.904 -8.254 -5.136 1.00 97.38 211 ILE A N 1
ATOM 1602 C CA . ILE A 1 211 ? -9.961 -7.254 -4.972 1.00 97.38 211 ILE A CA 1
ATOM 1603 C C . ILE A 1 211 ? -9.799 -6.227 -6.092 1.00 97.38 211 ILE A C 1
ATOM 1605 O O . ILE A 1 211 ? -8.708 -5.685 -6.283 1.00 97.38 211 ILE A O 1
ATOM 1609 N N . ASP A 1 212 ? -10.874 -5.961 -6.831 1.00 98.19 212 ASP A N 1
ATOM 1610 C CA . ASP A 1 212 ? -10.889 -4.907 -7.844 1.00 98.19 212 ASP A CA 1
ATOM 1611 C C . ASP A 1 212 ? -10.797 -3.523 -7.182 1.00 98.19 212 ASP A C 1
ATOM 1613 O O . ASP A 1 212 ? -11.464 -3.240 -6.186 1.00 98.19 212 ASP A O 1
ATOM 1617 N N . GLY A 1 213 ? -9.970 -2.639 -7.733 1.00 97.12 213 GLY A N 1
ATOM 1618 C CA . GLY A 1 213 ? -9.750 -1.306 -7.185 1.00 97.12 213 GLY A CA 1
ATOM 1619 C C . GLY A 1 213 ? -11.003 -0.431 -7.160 1.00 97.12 213 GLY A C 1
ATOM 1620 O O . GLY A 1 213 ? -11.237 0.296 -6.194 1.00 97.12 213 GLY A O 1
ATOM 1621 N N . THR A 1 214 ? -11.852 -0.529 -8.186 1.00 97.38 214 THR A N 1
ATOM 1622 C CA . THR A 1 214 ? -13.116 0.221 -8.256 1.00 97.38 214 THR A CA 1
ATOM 1623 C C . THR A 1 214 ? -14.115 -0.316 -7.234 1.00 97.38 214 THR A C 1
ATOM 1625 O O . THR A 1 214 ? -14.811 0.463 -6.573 1.00 97.38 214 THR A O 1
ATOM 1628 N N . GLU A 1 215 ? -14.159 -1.640 -7.062 1.00 97.94 215 GLU A N 1
ATOM 1629 C CA . GLU A 1 215 ? -14.935 -2.287 -6.001 1.00 97.94 215 GLU A CA 1
ATOM 1630 C C . GLU A 1 215 ? -14.478 -1.819 -4.614 1.00 97.94 215 GLU A C 1
ATOM 1632 O O . GLU A 1 215 ? -15.312 -1.385 -3.814 1.00 97.94 215 GLU A O 1
ATOM 1637 N N . ALA A 1 216 ? -13.166 -1.815 -4.357 1.00 97.94 216 ALA A N 1
ATOM 1638 C CA . ALA A 1 216 ? -12.599 -1.350 -3.095 1.00 97.94 216 ALA A CA 1
ATOM 1639 C C . ALA A 1 216 ? -12.989 0.108 -2.805 1.00 97.94 216 ALA A C 1
ATOM 1641 O O . ALA A 1 216 ? -13.488 0.402 -1.719 1.00 97.94 216 ALA A O 1
ATOM 1642 N N . VAL A 1 217 ? -12.853 1.018 -3.778 1.00 98.19 217 VAL A N 1
ATOM 1643 C CA . VAL A 1 217 ? -13.272 2.426 -3.632 1.00 98.19 217 VAL A CA 1
ATOM 1644 C C . VAL A 1 217 ? -14.760 2.538 -3.281 1.00 98.19 217 VAL A C 1
ATOM 1646 O O . VAL A 1 217 ? -15.130 3.303 -2.382 1.00 98.19 217 VAL A O 1
ATOM 1649 N N . SER A 1 218 ? -15.622 1.767 -3.951 1.00 98.12 218 SER A N 1
ATOM 1650 C CA . SER A 1 218 ? 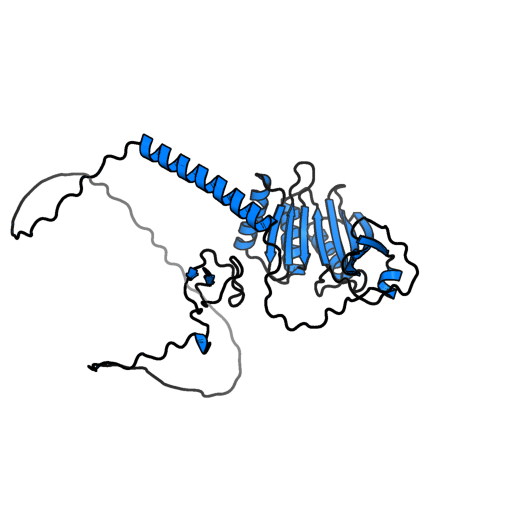-17.063 1.751 -3.674 1.00 98.12 218 SER A CA 1
ATOM 1651 C C . SER A 1 218 ? -17.359 1.266 -2.253 1.00 98.12 218 SER A C 1
ATOM 1653 O O . SER A 1 218 ? -18.138 1.895 -1.532 1.00 98.12 218 SER A O 1
ATOM 1655 N N . GLN A 1 219 ? -16.714 0.179 -1.826 1.00 98.06 219 GLN A N 1
ATOM 1656 C CA . GLN A 1 219 ? -16.904 -0.392 -0.497 1.00 98.06 219 GLN A CA 1
ATOM 1657 C C . GLN A 1 219 ? -16.406 0.552 0.605 1.00 98.06 219 GLN A C 1
ATOM 1659 O O . GLN A 1 219 ? -17.114 0.780 1.586 1.00 98.06 219 GLN A O 1
ATOM 1664 N N . ILE A 1 220 ? -15.236 1.167 0.422 1.00 97.88 220 ILE A N 1
ATOM 1665 C CA . ILE A 1 220 ? -14.674 2.159 1.351 1.00 97.88 220 ILE A CA 1
ATOM 1666 C C . ILE A 1 220 ? -15.616 3.359 1.480 1.00 97.88 220 ILE A C 1
ATOM 1668 O O . ILE A 1 220 ? -15.924 3.800 2.586 1.00 97.88 220 ILE A O 1
ATOM 1672 N N . THR A 1 221 ? -16.140 3.856 0.359 1.00 98.00 221 THR A N 1
ATOM 1673 C CA . THR A 1 221 ? -17.099 4.970 0.356 1.00 98.00 221 THR A CA 1
ATOM 1674 C C . THR A 1 221 ? -18.384 4.618 1.113 1.00 98.00 221 THR A C 1
ATOM 1676 O O . THR A 1 221 ? -18.923 5.452 1.844 1.00 98.00 221 THR A O 1
ATOM 1679 N N . ALA A 1 222 ? -18.870 3.380 0.988 1.00 97.94 222 ALA A N 1
ATOM 1680 C CA . ALA A 1 222 ? -20.012 2.900 1.762 1.00 97.94 222 ALA A CA 1
ATOM 1681 C C . ALA A 1 222 ? -19.700 2.844 3.270 1.00 97.94 222 ALA A C 1
ATOM 1683 O O . ALA A 1 222 ? -20.476 3.373 4.066 1.00 97.94 222 ALA A O 1
ATOM 1684 N N . MET A 1 223 ? -18.539 2.300 3.655 1.00 97.56 223 MET A N 1
ATOM 1685 C CA . MET A 1 223 ? -18.093 2.231 5.054 1.00 97.56 223 MET A CA 1
ATOM 1686 C C . MET A 1 223 ? -17.943 3.610 5.706 1.00 97.56 223 MET A C 1
ATOM 1688 O O . MET A 1 223 ? -18.289 3.776 6.878 1.00 97.56 223 MET A O 1
ATOM 1692 N N . LEU A 1 224 ? -17.439 4.595 4.956 1.00 96.38 224 LEU A N 1
ATOM 1693 C CA . LEU A 1 224 ? -17.356 5.992 5.387 1.00 96.38 224 LEU A CA 1
ATOM 1694 C C . LEU A 1 224 ? -18.748 6.571 5.648 1.00 96.38 224 LEU A C 1
ATOM 1696 O O . LEU A 1 224 ? -19.006 7.142 6.710 1.00 96.38 224 LEU A O 1
ATOM 1700 N N . LYS A 1 225 ? -19.673 6.366 4.706 1.00 96.38 225 LYS A N 1
ATOM 1701 C CA . LYS A 1 225 ? -21.048 6.864 4.803 1.00 96.38 225 LYS A CA 1
ATOM 1702 C C . LYS A 1 225 ? -21.793 6.282 6.003 1.00 96.38 225 LYS A C 1
ATOM 1704 O O . LYS A 1 225 ? -22.505 7.016 6.687 1.00 96.38 225 LYS A O 1
ATOM 1709 N N . GLU A 1 226 ? -21.628 4.990 6.279 1.00 96.94 226 GLU A N 1
ATOM 1710 C CA . GLU A 1 226 ? -22.203 4.324 7.459 1.00 96.94 226 GLU A CA 1
ATOM 1711 C C . GLU A 1 226 ? -21.718 4.940 8.778 1.00 96.94 226 GLU A C 1
ATOM 1713 O O . GLU A 1 226 ? -22.465 4.977 9.755 1.00 96.94 226 GLU A O 1
ATOM 1718 N N . ARG A 1 227 ? -20.503 5.498 8.781 1.00 94.81 227 ARG A N 1
ATOM 1719 C CA . ARG A 1 227 ? -19.878 6.189 9.920 1.00 94.81 227 ARG A CA 1
ATOM 1720 C C . ARG A 1 227 ? -20.139 7.695 9.939 1.00 94.81 227 ARG A C 1
ATOM 1722 O O . ARG A 1 227 ? -19.536 8.426 10.722 1.00 94.81 227 ARG A O 1
ATOM 1729 N N . GLY A 1 228 ? -21.040 8.177 9.081 1.00 94.38 228 GLY A N 1
ATOM 1730 C CA . GLY A 1 228 ? -21.388 9.593 8.990 1.00 94.38 228 GLY A CA 1
ATOM 1731 C C . GLY A 1 228 ? -20.287 10.469 8.388 1.00 94.38 228 GLY A C 1
ATOM 1732 O O . GLY A 1 228 ? -20.320 11.681 8.585 1.00 94.38 228 GLY A O 1
ATOM 1733 N N . GLN A 1 229 ? -19.327 9.883 7.667 1.00 94.44 229 GLN A N 1
ATOM 1734 C CA . GLN A 1 229 ? -18.318 10.614 6.903 1.00 94.44 229 GLN A CA 1
ATOM 1735 C C . GLN A 1 229 ? -18.727 10.689 5.430 1.00 94.44 229 GLN A C 1
ATOM 1737 O O . GLN A 1 229 ? -19.182 9.706 4.844 1.00 94.44 229 GLN A O 1
ATOM 1742 N N . SER A 1 230 ? -18.559 11.863 4.824 1.00 95.25 230 SER A N 1
ATOM 1743 C CA . SER A 1 230 ? -18.831 12.078 3.402 1.00 95.25 230 SER A CA 1
ATOM 1744 C C . SER A 1 230 ? -17.532 12.314 2.642 1.00 95.25 230 SER A C 1
ATOM 1746 O O . SER A 1 230 ? -16.646 13.024 3.115 1.00 95.25 230 SER A O 1
ATOM 1748 N N . VAL A 1 231 ? -17.433 11.734 1.446 1.00 97.31 231 VAL A N 1
ATOM 1749 C CA . VAL A 1 231 ? -16.373 12.063 0.488 1.00 97.31 231 VAL A CA 1
ATOM 1750 C C . VAL A 1 231 ? -16.779 13.348 -0.231 1.00 97.31 231 VAL A C 1
ATOM 1752 O O . VAL A 1 231 ? -17.793 13.379 -0.927 1.00 97.31 231 VAL A O 1
ATOM 1755 N N . VAL A 1 232 ? -15.999 14.413 -0.054 1.00 97.38 232 VAL A N 1
ATOM 1756 C CA . VAL A 1 232 ? -16.250 15.734 -0.655 1.00 97.38 232 VAL A CA 1
ATOM 1757 C C . VAL A 1 232 ? -15.692 15.814 -2.064 1.00 97.38 232 VAL A C 1
ATOM 1759 O O . VAL A 1 232 ? -16.283 16.436 -2.946 1.00 97.38 232 VAL A O 1
ATOM 1762 N N . SER A 1 233 ? -14.529 15.206 -2.280 1.00 97.19 233 SER A N 1
ATOM 1763 C CA . SER A 1 233 ? -13.897 15.159 -3.592 1.00 97.19 233 SER A CA 1
ATOM 1764 C C . SER A 1 233 ? -13.058 13.903 -3.752 1.00 97.19 233 SER A C 1
ATOM 1766 O O . SER A 1 233 ? -12.571 13.331 -2.777 1.00 97.19 233 SER A O 1
ATOM 1768 N N . GLN A 1 234 ? -12.886 13.506 -5.007 1.00 97.62 234 GLN A N 1
ATOM 1769 C CA . GLN A 1 234 ? -12.052 12.387 -5.404 1.00 97.62 234 GLN A CA 1
ATOM 1770 C C . GLN A 1 234 ? -11.029 12.874 -6.427 1.00 97.62 234 GLN A C 1
ATOM 1772 O O . GLN A 1 234 ? -11.375 13.618 -7.347 1.00 97.62 234 GLN A O 1
ATOM 1777 N N . SER A 1 235 ? -9.779 12.453 -6.273 1.00 97.19 235 SER A N 1
ATOM 1778 C CA . SER A 1 235 ? -8.715 12.706 -7.247 1.00 97.19 235 SER A CA 1
ATOM 1779 C C . SER A 1 235 ? -7.921 11.438 -7.501 1.00 97.19 235 SER A C 1
ATOM 1781 O O . SER A 1 235 ? -7.757 10.622 -6.599 1.00 97.19 235 SER A O 1
ATOM 1783 N N . VAL A 1 236 ? -7.417 11.289 -8.721 1.00 97.56 236 VAL A N 1
ATOM 1784 C CA . VAL A 1 236 ? -6.663 10.111 -9.151 1.00 97.56 236 VAL A CA 1
ATOM 1785 C C . VAL A 1 236 ? -5.286 10.558 -9.630 1.00 97.56 236 VAL A C 1
ATOM 1787 O O . VAL A 1 236 ? -5.186 11.548 -10.356 1.00 97.56 236 VAL A O 1
ATOM 1790 N N . SER A 1 237 ? -4.234 9.852 -9.218 1.00 97.00 237 SER A N 1
ATOM 1791 C CA . SER A 1 237 ? -2.873 10.068 -9.717 1.00 97.00 237 SER A CA 1
ATOM 1792 C C . SER A 1 237 ? -2.137 8.748 -9.890 1.00 97.00 237 SER A C 1
ATOM 1794 O O . SER A 1 237 ? -2.142 7.927 -8.974 1.00 97.00 237 SER A O 1
ATOM 1796 N N . SER A 1 238 ? -1.442 8.585 -11.008 1.00 96.38 238 SER A N 1
ATOM 1797 C CA . SER A 1 238 ? -0.642 7.391 -11.281 1.00 96.38 238 SER A CA 1
ATOM 1798 C C . SER A 1 238 ? 0.842 7.623 -10.987 1.00 96.38 238 SER A C 1
ATOM 1800 O O . SER A 1 238 ? 1.362 8.730 -11.144 1.00 96.38 238 SER A O 1
ATOM 1802 N N . TYR A 1 239 ? 1.524 6.566 -10.559 1.00 96.06 239 TYR A N 1
ATOM 1803 C CA . TYR A 1 239 ? 2.961 6.488 -10.341 1.00 96.06 239 TYR A CA 1
ATOM 1804 C C . TYR A 1 239 ? 3.471 5.207 -11.009 1.00 96.06 239 TYR A C 1
ATOM 1806 O O . TYR A 1 239 ? 3.441 4.117 -10.445 1.00 96.06 239 TYR A O 1
ATOM 1814 N N . ASN A 1 240 ? 3.933 5.331 -12.250 1.00 97.94 240 ASN A N 1
ATOM 1815 C CA . ASN A 1 240 ? 4.463 4.193 -12.991 1.00 97.94 240 ASN A CA 1
ATOM 1816 C C . ASN A 1 240 ? 5.955 4.387 -13.201 1.00 97.94 240 ASN A C 1
ATOM 1818 O O . ASN A 1 240 ? 6.376 5.265 -13.958 1.00 97.94 240 ASN A O 1
ATOM 1822 N N . THR A 1 241 ? 6.755 3.579 -12.515 1.00 97.31 241 THR A N 1
ATOM 1823 C CA . THR A 1 241 ? 8.211 3.667 -12.564 1.00 97.31 241 THR A CA 1
ATOM 1824 C C . THR A 1 241 ? 8.848 2.324 -12.883 1.00 97.31 241 THR A C 1
ATOM 1826 O O . THR A 1 241 ? 8.384 1.266 -12.456 1.00 97.31 241 THR A O 1
ATOM 1829 N N . VAL A 1 242 ? 9.940 2.377 -13.641 1.00 97.12 242 VAL A N 1
ATOM 1830 C CA . VAL A 1 242 ? 10.861 1.255 -13.828 1.00 97.12 242 VAL A CA 1
ATOM 1831 C C . VAL A 1 242 ? 12.256 1.719 -13.448 1.00 97.12 242 VAL A C 1
ATOM 1833 O O . VAL A 1 242 ? 12.778 2.674 -14.019 1.00 97.12 242 VAL A O 1
ATOM 1836 N N . ILE A 1 243 ? 12.886 1.018 -12.514 1.00 96.50 243 ILE A N 1
ATOM 1837 C CA . ILE A 1 243 ? 14.279 1.226 -12.126 1.00 96.50 243 ILE A CA 1
ATOM 1838 C C . ILE A 1 243 ? 15.103 0.119 -12.762 1.00 96.50 243 ILE A C 1
ATOM 1840 O O . ILE A 1 243 ? 14.919 -1.044 -12.424 1.00 96.50 243 ILE A O 1
ATOM 1844 N N . LYS A 1 244 ? 16.020 0.472 -13.663 1.00 95.81 244 LYS A N 1
ATOM 1845 C CA . LYS A 1 244 ? 16.977 -0.460 -14.265 1.00 95.81 244 LYS A CA 1
ATOM 1846 C C . LYS A 1 244 ? 18.358 -0.266 -13.651 1.00 95.81 244 LYS A C 1
ATOM 1848 O O . LYS A 1 244 ? 18.930 0.818 -13.769 1.00 95.81 244 LYS A O 1
ATOM 1853 N N . TYR A 1 245 ? 18.907 -1.303 -13.036 1.00 94.69 245 TYR A N 1
ATOM 1854 C CA . TYR A 1 245 ? 20.214 -1.266 -12.385 1.00 94.69 245 TYR A CA 1
ATOM 1855 C C . TYR A 1 245 ? 21.340 -1.441 -13.407 1.00 94.69 245 TYR A C 1
ATOM 1857 O O . TYR A 1 245 ? 21.267 -2.287 -14.299 1.00 94.69 245 TYR A O 1
ATOM 1865 N N . LYS A 1 246 ? 22.393 -0.621 -13.309 1.00 94.19 246 LYS A N 1
ATOM 1866 C CA . LYS A 1 246 ? 23.507 -0.642 -14.274 1.00 94.19 246 LYS A CA 1
ATOM 1867 C C . LYS A 1 246 ? 24.477 -1.800 -14.053 1.00 94.19 246 LYS A C 1
ATOM 1869 O O . LYS A 1 246 ? 25.124 -2.219 -15.008 1.00 94.19 246 LYS A O 1
ATOM 1874 N N . GLU A 1 247 ? 24.594 -2.281 -12.816 1.00 93.50 247 GLU A N 1
ATOM 1875 C CA . GLU A 1 247 ? 25.556 -3.322 -12.432 1.00 93.50 247 GLU A CA 1
ATOM 1876 C C . GLU A 1 247 ? 25.268 -4.656 -13.130 1.00 93.50 247 GLU A C 1
ATOM 1878 O O . GLU A 1 247 ? 26.174 -5.267 -13.697 1.00 93.50 247 GLU A O 1
ATOM 1883 N N . ASP A 1 248 ? 24.006 -5.085 -13.128 1.00 91.81 248 ASP A N 1
ATOM 1884 C CA . ASP A 1 248 ? 23.585 -6.397 -13.625 1.00 91.81 248 ASP A CA 1
ATOM 1885 C C . ASP A 1 248 ? 22.506 -6.330 -14.720 1.00 91.81 248 ASP A C 1
ATOM 1887 O O . ASP A 1 248 ? 22.158 -7.352 -15.313 1.00 91.81 248 ASP A O 1
ATOM 1891 N N . GLY A 1 249 ? 21.994 -5.134 -15.027 1.00 90.12 249 GLY A N 1
ATOM 1892 C CA . GLY A 1 249 ? 20.927 -4.931 -16.004 1.00 90.12 249 GLY A CA 1
ATOM 1893 C C . GLY A 1 249 ? 19.541 -5.368 -15.527 1.00 90.12 249 GLY A C 1
ATOM 1894 O O . GLY A 1 249 ? 18.604 -5.287 -16.326 1.00 90.12 249 GLY A O 1
ATOM 1895 N N . SER A 1 250 ? 19.408 -5.812 -14.271 1.00 93.38 250 SER A N 1
ATOM 1896 C CA . SER A 1 250 ? 18.126 -6.159 -13.658 1.00 93.38 250 SER A CA 1
ATOM 1897 C C . SER A 1 250 ? 17.225 -4.931 -13.542 1.00 93.38 250 SER A C 1
ATOM 1899 O O . SER A 1 250 ? 17.674 -3.784 -13.661 1.00 93.38 250 SER A O 1
ATOM 1901 N N . PHE A 1 251 ? 15.932 -5.159 -13.327 1.00 94.69 251 PHE A N 1
ATOM 1902 C CA . PHE A 1 251 ? 14.987 -4.070 -13.155 1.00 94.69 251 PHE A CA 1
ATOM 1903 C C . PHE A 1 251 ? 13.921 -4.366 -12.106 1.00 94.69 251 PHE A C 1
ATOM 1905 O O . PHE A 1 251 ? 13.536 -5.511 -11.870 1.00 94.69 251 PHE A O 1
ATOM 1912 N N . SER A 1 252 ? 13.404 -3.287 -11.536 1.00 95.19 252 SER A N 1
ATOM 1913 C CA . SER A 1 252 ? 12.243 -3.283 -10.661 1.00 95.19 252 SER A CA 1
ATOM 1914 C C . SER A 1 252 ? 11.178 -2.378 -11.261 1.00 95.19 252 SER A C 1
ATOM 1916 O O . SER A 1 252 ? 11.485 -1.263 -11.683 1.00 95.19 252 SER A O 1
ATOM 1918 N N . SER A 1 253 ? 9.936 -2.839 -11.305 1.00 96.19 253 SER A N 1
ATOM 1919 C CA . SER A 1 253 ? 8.790 -2.081 -11.790 1.00 96.19 253 SER A CA 1
ATOM 1920 C C . SER A 1 253 ? 7.777 -1.866 -10.676 1.00 96.19 253 SER A C 1
ATOM 1922 O O . SER A 1 253 ? 7.477 -2.777 -9.906 1.00 96.19 253 SER A O 1
ATOM 1924 N N . SER A 1 254 ? 7.255 -0.645 -10.596 1.00 96.94 254 SER A N 1
ATOM 1925 C CA . SER A 1 254 ? 6.162 -0.260 -9.713 1.00 96.94 254 SER A CA 1
ATOM 1926 C C . SER A 1 254 ? 5.147 0.529 -10.525 1.00 96.94 254 SER A C 1
ATOM 1928 O O . SER A 1 254 ? 5.380 1.697 -10.833 1.00 96.94 254 SER A O 1
ATOM 1930 N N . TYR A 1 255 ? 4.032 -0.108 -10.872 1.00 97.56 255 TYR A N 1
ATOM 1931 C CA . TYR A 1 255 ? 2.927 0.515 -11.601 1.00 97.56 255 TYR A CA 1
ATOM 1932 C C . TYR A 1 255 ? 1.732 0.649 -10.676 1.00 97.56 255 TYR A C 1
ATOM 1934 O O . TYR A 1 255 ? 1.105 -0.357 -10.348 1.00 97.56 255 TYR A O 1
ATOM 1942 N N . GLY A 1 256 ? 1.426 1.859 -10.221 1.00 97.25 256 GLY A N 1
ATOM 1943 C CA . GLY A 1 256 ? 0.244 2.046 -9.398 1.00 97.25 256 GLY A CA 1
ATOM 1944 C C . GLY A 1 256 ? -0.533 3.316 -9.674 1.00 97.25 256 GLY A C 1
ATOM 1945 O O . GLY A 1 256 ? -0.028 4.299 -10.214 1.00 97.25 256 GLY A O 1
ATOM 1946 N N . THR A 1 257 ? -1.781 3.290 -9.232 1.00 97.69 257 THR A N 1
ATOM 1947 C CA . THR A 1 257 ? -2.714 4.404 -9.260 1.00 97.69 257 THR A CA 1
ATOM 1948 C C . THR A 1 257 ? -3.251 4.628 -7.853 1.00 97.69 257 THR A C 1
ATOM 1950 O O . THR A 1 257 ? -3.821 3.726 -7.237 1.00 97.69 257 THR A O 1
ATOM 1953 N N . HIS A 1 258 ? -3.086 5.853 -7.362 1.00 97.44 258 HIS A N 1
ATOM 1954 C CA . HIS A 1 258 ? -3.677 6.341 -6.126 1.00 97.44 258 HIS A CA 1
ATOM 1955 C C . HIS A 1 258 ? -5.036 6.972 -6.422 1.00 97.44 258 HIS A C 1
ATOM 1957 O O . HIS A 1 258 ? -5.122 7.959 -7.156 1.00 97.44 258 HIS A O 1
ATOM 1963 N N . THR A 1 259 ? -6.093 6.448 -5.808 1.00 98.31 259 THR A N 1
ATOM 1964 C CA . THR A 1 259 ? -7.386 7.130 -5.720 1.00 98.31 259 THR A CA 1
ATOM 1965 C C . THR A 1 259 ? -7.530 7.755 -4.341 1.00 98.31 259 THR A C 1
ATOM 1967 O O . THR A 1 259 ? -7.709 7.054 -3.349 1.00 98.31 259 THR A O 1
ATOM 1970 N N . TYR A 1 260 ? -7.480 9.081 -4.278 1.00 97.69 260 TYR A N 1
ATOM 1971 C CA . TYR A 1 260 ? -7.667 9.836 -3.046 1.00 97.69 260 TYR A CA 1
ATOM 1972 C C . TYR A 1 260 ? -9.139 10.185 -2.839 1.00 97.69 260 TYR A C 1
ATOM 1974 O O . TYR A 1 260 ? -9.759 10.817 -3.696 1.00 97.69 260 TYR A O 1
ATOM 1982 N N . LEU A 1 261 ? -9.672 9.816 -1.679 1.00 97.94 261 LEU A N 1
ATOM 1983 C CA . LEU A 1 261 ? -10.990 10.179 -1.172 1.00 97.94 261 LEU A CA 1
ATOM 1984 C C . LEU A 1 261 ? -10.802 11.252 -0.095 1.00 97.94 261 LEU A C 1
ATOM 1986 O O . LEU A 1 261 ? -10.392 10.949 1.025 1.00 97.94 261 LEU A O 1
ATOM 1990 N N . ASN A 1 262 ? -11.069 12.511 -0.439 1.00 97.00 262 ASN A N 1
ATOM 1991 C CA . ASN A 1 262 ? -10.960 13.632 0.494 1.00 97.00 262 ASN A CA 1
ATOM 1992 C C . ASN A 1 262 ? -12.267 13.780 1.274 1.00 97.00 262 ASN A C 1
ATOM 1994 O O . ASN A 1 262 ? -13.343 13.850 0.667 1.00 97.00 262 ASN A O 1
ATOM 1998 N N . LEU A 1 263 ? -12.179 13.842 2.600 1.00 96.00 263 LEU A N 1
ATOM 1999 C CA . LEU A 1 263 ? -13.339 13.940 3.486 1.00 96.00 263 LEU A CA 1
ATOM 2000 C C . LEU A 1 263 ? -13.655 15.409 3.831 1.00 96.00 263 LEU A C 1
ATOM 2002 O O . LEU A 1 263 ? -12.988 16.332 3.367 1.00 96.00 263 LEU A O 1
ATOM 2006 N N . ASP A 1 264 ? -14.701 15.639 4.631 1.00 89.75 264 ASP A N 1
ATOM 2007 C CA . ASP A 1 264 ? -15.158 16.991 5.014 1.00 89.75 264 ASP A CA 1
ATOM 2008 C C . ASP A 1 264 ? -14.094 17.827 5.752 1.00 89.75 264 ASP A C 1
ATOM 2010 O O . ASP A 1 264 ? -14.087 19.058 5.670 1.00 89.75 264 ASP A O 1
ATOM 2014 N N . SER A 1 265 ? -13.174 17.175 6.464 1.00 86.31 265 SER A N 1
ATOM 2015 C CA . SER A 1 265 ? -12.003 17.829 7.048 1.00 86.31 265 SER A CA 1
ATOM 2016 C C . SER A 1 265 ? -10.908 17.955 5.991 1.00 86.31 265 SER A C 1
ATOM 2018 O O . SER A 1 265 ? -10.527 16.967 5.373 1.00 86.31 265 SER A O 1
ATOM 2020 N N . GLN A 1 266 ? -10.345 19.157 5.821 1.00 79.44 266 GLN A N 1
ATOM 2021 C CA . GLN A 1 266 ? -9.310 19.434 4.809 1.00 79.44 266 GLN A CA 1
ATOM 2022 C C . GLN A 1 266 ? -8.050 18.563 4.930 1.00 79.44 266 GLN A C 1
ATOM 2024 O O . GLN A 1 266 ? -7.247 18.530 4.001 1.00 79.44 266 GLN A O 1
ATOM 2029 N N . LEU A 1 267 ? -7.851 17.912 6.076 1.00 86.38 267 LEU A N 1
ATOM 2030 C CA . LEU A 1 267 ? -6.689 17.073 6.363 1.00 86.38 267 LEU A CA 1
ATOM 2031 C C . LEU A 1 267 ? -7.038 15.579 6.424 1.00 86.38 267 LEU A C 1
ATOM 2033 O O . LEU A 1 267 ? -6.129 14.755 6.525 1.00 86.38 267 LEU A O 1
ATOM 2037 N N . ASP A 1 268 ? -8.328 15.237 6.347 1.00 93.62 268 ASP A N 1
ATOM 2038 C CA . ASP A 1 268 ? -8.778 13.853 6.374 1.00 93.62 268 ASP A CA 1
ATOM 2039 C C . ASP A 1 268 ? -8.882 13.310 4.944 1.00 93.62 268 ASP A C 1
ATOM 2041 O O . ASP A 1 268 ? -9.626 13.822 4.101 1.00 93.62 268 ASP A O 1
ATOM 2045 N N . GLN A 1 269 ? -8.132 12.250 4.669 1.00 95.88 269 GLN A N 1
ATOM 2046 C CA . GLN A 1 269 ? -8.016 11.649 3.351 1.00 95.88 269 GLN A CA 1
ATOM 2047 C C . GLN A 1 269 ? -7.804 10.140 3.468 1.00 95.88 269 GLN A C 1
ATOM 2049 O O . GLN A 1 269 ? -7.128 9.654 4.376 1.00 95.88 269 GLN A O 1
ATOM 2054 N N . ILE A 1 270 ? -8.344 9.400 2.504 1.00 97.31 270 ILE A N 1
ATOM 2055 C CA . ILE A 1 270 ? -8.032 7.985 2.291 1.00 97.31 270 ILE A CA 1
ATOM 2056 C C . ILE A 1 270 ? -7.434 7.827 0.904 1.00 97.31 270 ILE A C 1
ATOM 2058 O O . ILE A 1 270 ? -8.000 8.334 -0.059 1.00 97.31 270 ILE A O 1
ATOM 2062 N N . ALA A 1 271 ? -6.308 7.134 0.795 1.00 97.50 271 ALA A N 1
ATOM 2063 C CA . ALA A 1 271 ? -5.733 6.726 -0.478 1.00 97.50 271 ALA A CA 1
ATOM 2064 C C . ALA A 1 271 ? -6.016 5.239 -0.701 1.00 97.50 271 ALA A C 1
ATOM 2066 O O . ALA A 1 271 ? -5.759 4.416 0.176 1.00 97.50 271 ALA A O 1
ATOM 2067 N N . VAL A 1 272 ? -6.576 4.912 -1.860 1.00 98.25 272 VAL A N 1
ATOM 2068 C CA . VAL A 1 272 ? -6.772 3.540 -2.327 1.00 98.25 272 VAL A CA 1
ATOM 2069 C C . VAL A 1 272 ? -5.760 3.292 -3.429 1.00 98.25 272 VAL A C 1
ATOM 2071 O O . VAL A 1 272 ? -5.806 3.952 -4.470 1.00 98.25 272 VAL A O 1
ATOM 2074 N N . ASP A 1 273 ? -4.850 2.365 -3.178 1.00 97.75 273 ASP A N 1
ATOM 2075 C CA . ASP A 1 273 ? -3.712 2.079 -4.037 1.00 97.75 273 ASP A CA 1
ATOM 2076 C C . ASP A 1 273 ? -4.043 0.854 -4.880 1.00 97.75 273 ASP A C 1
ATOM 2078 O O . ASP A 1 273 ? -4.445 -0.192 -4.367 1.00 97.75 273 ASP A O 1
ATOM 2082 N N . THR A 1 274 ? -3.913 0.991 -6.193 1.00 98.00 274 THR A N 1
ATOM 2083 C CA . THR A 1 274 ? -4.237 -0.061 -7.163 1.00 98.00 274 THR A CA 1
ATOM 2084 C C . THR A 1 274 ? -3.074 -0.249 -8.115 1.00 98.00 274 THR A C 1
ATOM 2086 O O . THR A 1 274 ? -2.321 0.690 -8.347 1.00 98.00 274 THR A O 1
ATOM 2089 N N . GLU A 1 275 ? -2.884 -1.452 -8.635 1.00 98.00 275 GLU A N 1
ATOM 2090 C CA . GLU A 1 275 ? -1.861 -1.732 -9.636 1.00 98.00 275 GLU A CA 1
ATOM 2091 C C . GLU A 1 275 ? -2.405 -1.358 -11.019 1.00 98.00 275 GLU A C 1
ATOM 2093 O O . GLU A 1 275 ? -3.499 -1.781 -11.393 1.00 98.00 275 GLU A O 1
ATOM 2098 N N . THR A 1 276 ? -1.668 -0.524 -11.756 1.00 97.44 276 THR A N 1
ATOM 2099 C CA . THR A 1 276 ? -2.169 0.142 -12.973 1.00 97.44 276 THR A CA 1
ATOM 2100 C C . THR A 1 276 ? -2.586 -0.850 -14.061 1.00 97.44 276 THR A C 1
ATOM 2102 O O . THR A 1 276 ? -3.578 -0.624 -14.749 1.00 97.44 276 THR A O 1
ATOM 2105 N N . PHE A 1 277 ? -1.848 -1.952 -14.227 1.00 97.12 277 PHE A N 1
ATOM 2106 C CA . PHE A 1 277 ? -2.082 -2.912 -15.305 1.00 97.12 277 PHE A CA 1
ATOM 2107 C C . PHE A 1 277 ? -3.316 -3.795 -15.061 1.00 97.12 277 PHE A C 1
ATOM 2109 O O . PHE A 1 277 ? -4.129 -4.034 -15.953 1.00 97.12 277 PHE A O 1
ATOM 2116 N N . THR A 1 278 ? -3.454 -4.302 -13.842 1.00 97.19 278 THR A N 1
ATOM 2117 C CA . THR A 1 278 ? -4.477 -5.266 -13.429 1.00 97.19 278 THR A CA 1
ATOM 2118 C C . THR A 1 278 ? -5.713 -4.602 -12.837 1.00 97.19 278 THR A C 1
ATOM 2120 O O . THR A 1 278 ? -6.757 -5.248 -12.753 1.00 97.19 278 THR A O 1
ATOM 2123 N N . GLY A 1 279 ? -5.603 -3.347 -12.392 1.00 97.44 279 GLY A N 1
ATOM 2124 C CA . GLY A 1 279 ? -6.646 -2.628 -11.663 1.00 97.44 279 GLY A CA 1
ATOM 2125 C C . GLY A 1 279 ? -6.905 -3.173 -10.256 1.00 97.44 279 GLY A C 1
ATOM 2126 O O . GLY A 1 279 ? -7.882 -2.775 -9.623 1.00 97.44 279 GLY A O 1
ATOM 2127 N N . LYS A 1 280 ? -6.075 -4.096 -9.756 1.00 98.25 280 LYS A N 1
ATOM 2128 C CA . LYS A 1 280 ? -6.285 -4.742 -8.457 1.00 98.25 280 LYS A CA 1
ATOM 2129 C C . LYS A 1 280 ? -5.720 -3.928 -7.305 1.00 98.25 280 LYS A C 1
ATOM 2131 O O . LYS A 1 280 ? -4.741 -3.205 -7.459 1.00 98.25 280 LYS A O 1
ATOM 2136 N N . LEU A 1 281 ? -6.330 -4.070 -6.134 1.00 97.88 281 LEU A N 1
ATOM 2137 C CA . LEU A 1 281 ? -5.927 -3.385 -4.910 1.00 97.88 281 LEU A CA 1
ATOM 2138 C C . LEU A 1 281 ? -4.521 -3.820 -4.466 1.00 97.88 281 LEU A C 1
ATOM 2140 O O . LEU A 1 281 ? -4.268 -5.010 -4.306 1.00 97.88 281 LEU A O 1
ATOM 2144 N N . THR A 1 282 ? -3.633 -2.869 -4.192 1.00 96.75 282 THR A N 1
ATOM 2145 C CA . THR A 1 282 ? -2.298 -3.103 -3.608 1.00 96.75 282 THR A CA 1
ATOM 2146 C C . THR A 1 282 ? -2.230 -2.663 -2.149 1.00 96.75 282 THR A C 1
ATOM 2148 O O . THR A 1 282 ? -1.507 -3.261 -1.346 1.00 96.75 282 THR A O 1
ATOM 2151 N N . GLY A 1 283 ? -3.030 -1.662 -1.778 1.00 96.31 283 GLY A N 1
ATOM 2152 C CA . GLY A 1 283 ? -3.139 -1.205 -0.404 1.00 96.31 283 GLY A CA 1
ATOM 2153 C C . GLY A 1 283 ? -4.173 -0.107 -0.186 1.00 96.31 283 GLY A C 1
ATOM 2154 O O . GLY A 1 283 ? -4.774 0.419 -1.119 1.00 96.31 283 GLY A O 1
ATOM 2155 N N . VAL A 1 284 ? -4.404 0.218 1.082 1.00 97.44 284 VAL A N 1
ATOM 2156 C CA . VAL A 1 284 ? -5.241 1.344 1.504 1.00 97.44 284 VAL A CA 1
ATOM 2157 C C . VAL A 1 284 ? -4.525 2.099 2.606 1.00 97.44 284 VAL A C 1
ATOM 2159 O O . VAL A 1 284 ? -4.058 1.498 3.571 1.00 97.44 284 VAL A O 1
ATOM 2162 N N . SER A 1 285 ? -4.484 3.420 2.487 1.00 96.06 285 SER A N 1
ATOM 2163 C CA . SER A 1 285 ? -3.876 4.313 3.465 1.00 96.06 285 SER A CA 1
ATOM 2164 C C . SER A 1 285 ? -4.898 5.313 4.002 1.00 96.06 285 SER A C 1
ATOM 2166 O O . SER A 1 285 ? -5.658 5.906 3.244 1.00 96.06 285 SER A O 1
ATOM 2168 N N . ILE A 1 286 ? -4.922 5.510 5.315 1.00 95.44 286 ILE A N 1
ATOM 2169 C CA . ILE A 1 286 ? -5.894 6.319 6.050 1.00 95.44 286 ILE A CA 1
ATOM 2170 C C . ILE A 1 286 ? -5.131 7.420 6.779 1.00 95.44 286 ILE A C 1
ATOM 2172 O O . ILE A 1 286 ? -4.268 7.142 7.611 1.00 95.44 286 ILE A O 1
ATOM 2176 N N . SER A 1 287 ? -5.487 8.667 6.499 1.00 94.38 287 SER A N 1
ATOM 2177 C CA . SER A 1 287 ? -5.037 9.848 7.228 1.00 94.38 287 SER A CA 1
ATOM 2178 C C . SER A 1 287 ? -6.273 10.552 7.765 1.00 94.38 287 SER A C 1
ATOM 2180 O O . SER A 1 287 ? -6.926 11.278 7.027 1.00 94.38 287 SER A O 1
ATOM 2182 N N . ILE A 1 288 ? -6.627 10.319 9.028 1.00 91.69 288 ILE A N 1
ATOM 2183 C CA . ILE A 1 288 ? -7.784 10.943 9.686 1.00 91.69 288 ILE A CA 1
ATOM 2184 C C . ILE A 1 288 ? -7.318 11.503 11.031 1.00 91.69 288 ILE A C 1
ATOM 2186 O O . ILE A 1 288 ? -6.629 10.822 11.788 1.00 91.69 288 ILE A O 1
ATOM 2190 N N . GLN A 1 289 ? -7.673 12.752 11.337 1.00 90.25 289 GLN A N 1
ATOM 2191 C CA . GLN A 1 289 ? -7.257 13.414 12.580 1.00 90.25 289 GLN A CA 1
ATOM 2192 C C . GLN A 1 289 ? -7.911 12.822 13.831 1.00 90.25 289 GLN A C 1
ATOM 2194 O O . GLN A 1 289 ? -7.299 12.767 14.900 1.00 90.25 289 GLN A O 1
ATOM 2199 N N . ASP A 1 290 ? -9.175 12.422 13.710 1.00 90.81 290 ASP A N 1
ATOM 2200 C CA . ASP A 1 290 ? -9.906 11.756 14.780 1.00 90.81 290 ASP A CA 1
ATOM 2201 C C . ASP A 1 290 ? -9.433 10.305 14.892 1.00 90.81 290 ASP A C 1
ATOM 2203 O O . ASP A 1 290 ? -9.835 9.434 14.120 1.00 90.81 290 ASP A O 1
ATOM 2207 N N . ARG A 1 291 ? -8.560 10.066 15.870 1.00 88.62 291 ARG A N 1
ATOM 2208 C CA . ARG A 1 291 ? -7.932 8.767 16.106 1.00 88.62 291 ARG A CA 1
ATOM 2209 C C . ARG A 1 291 ? -8.938 7.634 16.278 1.00 88.62 291 ARG A C 1
ATOM 2211 O O . ARG A 1 291 ? -8.715 6.552 15.751 1.00 88.62 291 ARG A O 1
ATOM 2218 N N . GLU A 1 292 ? -10.004 7.850 17.044 1.00 91.38 292 GLU A N 1
ATOM 2219 C CA . GLU A 1 292 ? -10.970 6.784 17.331 1.00 91.38 292 GLU A CA 1
ATOM 2220 C C . GLU A 1 292 ? -11.670 6.355 16.039 1.00 91.38 292 GLU A C 1
ATOM 2222 O O . GLU A 1 292 ? -11.743 5.165 15.740 1.00 91.38 292 GLU A O 1
ATOM 2227 N N . LYS A 1 293 ? -12.051 7.330 15.203 1.00 92.38 293 LYS A N 1
ATOM 2228 C CA . LYS A 1 293 ? -12.594 7.059 13.865 1.00 92.38 293 LYS A CA 1
ATOM 2229 C C . LYS A 1 293 ? -11.577 6.400 12.938 1.00 92.38 293 LYS A C 1
ATOM 2231 O O . LYS A 1 293 ? -11.945 5.508 12.178 1.00 92.38 293 LYS A O 1
ATOM 2236 N N . ALA A 1 294 ? -10.318 6.838 12.981 1.00 92.44 294 ALA A N 1
ATOM 2237 C CA . ALA A 1 294 ? -9.249 6.278 12.163 1.00 92.44 294 ALA A CA 1
ATOM 2238 C C . ALA A 1 294 ? -8.988 4.805 12.512 1.00 92.44 294 ALA A C 1
ATOM 2240 O O . ALA A 1 294 ? -8.923 3.976 11.609 1.00 92.44 294 ALA A O 1
ATOM 2241 N N . GLU A 1 295 ? -8.902 4.466 13.805 1.00 92.31 295 GLU A N 1
ATOM 2242 C CA . GLU A 1 295 ? -8.732 3.086 14.279 1.00 92.31 295 GLU A CA 1
ATOM 2243 C C . GLU A 1 295 ? -9.952 2.218 13.950 1.00 92.31 295 GLU A C 1
ATOM 2245 O O . GLU A 1 295 ? -9.793 1.100 13.459 1.00 92.31 295 GLU A O 1
ATOM 2250 N N . GLU A 1 296 ? -11.169 2.723 14.164 1.00 94.25 296 GLU A N 1
ATOM 2251 C CA . GLU A 1 296 ? -12.393 1.987 13.835 1.00 94.25 296 GLU A CA 1
ATOM 2252 C C . GLU A 1 296 ? -12.462 1.651 12.337 1.00 94.25 296 GLU A C 1
ATOM 2254 O O . GLU A 1 296 ? -12.732 0.508 11.954 1.00 94.25 296 GLU A O 1
ATOM 2259 N N . LEU A 1 297 ? -12.178 2.639 11.483 1.00 95.19 297 LEU A N 1
ATOM 2260 C CA . LEU A 1 297 ? -12.151 2.451 10.039 1.00 95.19 297 LEU A CA 1
ATOM 2261 C C . LEU A 1 297 ? -11.009 1.526 9.612 1.00 95.19 297 LEU A C 1
ATOM 2263 O O . LEU A 1 297 ? -11.209 0.667 8.759 1.00 95.19 297 LEU A O 1
ATOM 2267 N N . PHE A 1 298 ? -9.835 1.661 10.226 1.00 94.88 298 PHE A N 1
ATOM 2268 C CA . PHE A 1 298 ? -8.688 0.797 9.976 1.00 94.88 298 PHE A CA 1
ATOM 2269 C C . PHE A 1 298 ? -9.018 -0.678 10.213 1.00 94.88 298 PHE A C 1
ATOM 2271 O O . PHE A 1 298 ? -8.745 -1.501 9.342 1.00 94.88 298 PHE A O 1
ATOM 2278 N N . PHE A 1 299 ? -9.653 -1.021 11.338 1.00 94.62 299 PHE A N 1
ATOM 2279 C CA . PHE A 1 299 ? -10.052 -2.406 11.590 1.00 94.62 299 PHE A CA 1
ATOM 2280 C C . PHE A 1 299 ? -11.104 -2.887 10.592 1.00 94.62 299 PHE A C 1
ATOM 2282 O O . PHE A 1 299 ? -10.960 -3.982 10.063 1.00 94.62 299 PHE A O 1
ATOM 2289 N N . ALA A 1 300 ? -12.115 -2.072 10.278 1.00 96.19 300 ALA A N 1
ATOM 2290 C CA . ALA A 1 300 ? -13.130 -2.444 9.291 1.00 96.19 300 ALA A CA 1
ATOM 2291 C C . ALA A 1 300 ? -12.523 -2.715 7.900 1.00 96.19 300 ALA A C 1
ATOM 2293 O O . ALA A 1 300 ? -12.916 -3.663 7.219 1.00 96.19 300 ALA A O 1
ATOM 2294 N N . LEU A 1 301 ? -11.536 -1.913 7.494 1.00 95.88 301 LEU A N 1
ATOM 2295 C CA . LEU A 1 301 ? -10.821 -2.094 6.234 1.00 95.88 301 LEU A CA 1
ATOM 2296 C C . LEU A 1 301 ? -9.893 -3.300 6.262 1.00 95.88 301 LEU A C 1
ATOM 2298 O O . LEU A 1 301 ? -9.860 -4.050 5.291 1.00 95.88 301 LEU A O 1
ATOM 2302 N N . ALA A 1 302 ? -9.184 -3.528 7.366 1.00 94.06 302 ALA A N 1
ATOM 2303 C CA . ALA A 1 302 ? -8.365 -4.719 7.526 1.00 94.06 302 ALA A CA 1
ATOM 2304 C C . ALA A 1 302 ? -9.225 -5.986 7.432 1.00 94.06 302 ALA A C 1
ATOM 2306 O O . ALA A 1 302 ? -8.849 -6.909 6.715 1.00 94.06 302 ALA A O 1
ATOM 2307 N N . GLU A 1 303 ? -10.396 -6.019 8.075 1.00 95.06 303 GLU A N 1
ATOM 2308 C CA . GLU A 1 303 ? -11.313 -7.165 8.001 1.00 95.06 303 GLU A CA 1
ATOM 2309 C C . GLU A 1 303 ? -11.829 -7.388 6.574 1.00 95.06 303 GLU A C 1
ATOM 2311 O O . GLU A 1 303 ? -11.847 -8.516 6.085 1.00 95.06 303 GLU A O 1
ATOM 2316 N N . TYR A 1 304 ? -12.182 -6.315 5.863 1.00 95.62 304 TYR A N 1
ATOM 2317 C CA . TYR A 1 304 ? -12.615 -6.400 4.467 1.00 95.62 304 TYR A CA 1
ATOM 2318 C C . TYR A 1 304 ? -11.512 -6.895 3.524 1.00 95.62 304 TYR A C 1
ATOM 2320 O O . TYR A 1 304 ? -11.750 -7.807 2.737 1.00 95.62 304 TYR A O 1
ATOM 2328 N N . ILE A 1 305 ? -10.313 -6.314 3.608 1.00 94.25 305 ILE A N 1
ATOM 2329 C CA . ILE A 1 305 ? -9.204 -6.605 2.688 1.00 94.25 305 ILE A CA 1
ATOM 2330 C C . ILE A 1 305 ? -8.638 -8.004 2.935 1.00 94.25 305 ILE A C 1
ATOM 2332 O O . ILE A 1 305 ? -8.322 -8.726 1.992 1.00 94.25 305 ILE A O 1
ATOM 2336 N N . THR A 1 306 ? -8.490 -8.392 4.203 1.00 91.38 306 THR A N 1
ATOM 2337 C CA . THR A 1 306 ? -7.888 -9.684 4.565 1.00 91.38 306 THR A CA 1
ATOM 2338 C C . THR A 1 306 ? -8.896 -10.827 4.608 1.00 91.38 306 THR A C 1
ATOM 2340 O O . THR A 1 306 ? -8.504 -11.987 4.505 1.00 91.38 306 THR A O 1
ATOM 2343 N N . GLY A 1 307 ? -10.186 -10.520 4.770 1.00 92.25 307 GLY A N 1
ATOM 2344 C CA . GLY A 1 307 ? -11.229 -11.507 5.043 1.00 92.25 307 GLY A CA 1
ATOM 2345 C C . GLY A 1 307 ? -11.177 -12.095 6.459 1.00 92.25 307 GLY A C 1
ATOM 2346 O O . GLY A 1 307 ? -12.022 -12.928 6.797 1.00 92.25 307 GLY A O 1
ATOM 2347 N N . ASP A 1 308 ? -10.215 -11.681 7.288 1.00 90.75 308 ASP A N 1
ATOM 2348 C CA . ASP A 1 308 ? -10.112 -12.086 8.686 1.00 90.75 308 ASP A CA 1
ATOM 2349 C C . ASP A 1 308 ? -11.022 -11.219 9.565 1.00 90.75 308 ASP A C 1
ATOM 2351 O O . ASP A 1 308 ? -11.250 -10.047 9.293 1.00 90.75 308 ASP A O 1
ATOM 2355 N N . THR A 1 309 ? -11.527 -11.775 10.664 1.00 93.19 309 THR A N 1
ATOM 2356 C CA . THR A 1 309 ? -12.238 -11.006 11.698 1.00 93.19 309 THR A CA 1
ATOM 2357 C C . THR A 1 309 ? -11.334 -10.826 12.908 1.00 93.19 309 THR A C 1
ATOM 2359 O O . THR A 1 309 ? -10.770 -11.821 13.373 1.00 93.19 309 THR A O 1
ATOM 2362 N N . PHE A 1 310 ? -11.246 -9.617 13.468 1.00 91.94 310 PHE A N 1
ATOM 2363 C CA . PHE A 1 310 ? -10.502 -9.400 14.711 1.00 91.94 310 PHE A CA 1
ATOM 2364 C C . PHE A 1 310 ? -11.449 -9.432 15.904 1.00 91.94 310 PHE A C 1
ATOM 2366 O O . PHE A 1 310 ? -12.436 -8.696 15.952 1.00 91.94 310 PHE A O 1
ATOM 2373 N N . ASP A 1 311 ? -11.136 -10.265 16.892 1.00 94.19 311 ASP A N 1
ATOM 2374 C CA . ASP A 1 311 ? -11.816 -10.185 18.180 1.00 94.19 311 ASP A CA 1
ATOM 2375 C C . ASP A 1 311 ? -11.353 -8.955 18.986 1.00 94.19 311 ASP A C 1
ATOM 2377 O O . ASP A 1 311 ? -10.341 -8.318 18.683 1.00 94.19 311 ASP A O 1
ATOM 2381 N N . GLU A 1 312 ? -12.098 -8.612 20.039 1.00 94.12 312 GLU A N 1
ATOM 2382 C CA . GLU A 1 312 ? -11.797 -7.451 20.890 1.00 94.12 312 GLU A CA 1
ATOM 2383 C C . GLU A 1 312 ? -10.412 -7.525 21.547 1.00 94.12 312 GLU A C 1
ATOM 2385 O O . GLU A 1 312 ? -9.783 -6.496 21.777 1.00 94.12 312 GLU A O 1
ATOM 2390 N N . THR A 1 313 ? -9.902 -8.732 21.819 1.00 94.44 313 THR A N 1
ATOM 2391 C CA . THR A 1 313 ? -8.565 -8.895 22.409 1.00 94.44 313 THR A CA 1
ATOM 2392 C C . THR A 1 313 ? -7.491 -8.565 21.378 1.00 94.44 313 THR A C 1
ATOM 2394 O O . THR A 1 313 ? -6.541 -7.854 21.687 1.00 94.44 313 THR A O 1
ATOM 2397 N N . GLN A 1 314 ? -7.654 -9.019 20.134 1.00 92.12 314 GLN A N 1
ATOM 2398 C CA . GLN A 1 314 ? -6.751 -8.690 19.032 1.00 92.12 314 GLN A CA 1
ATOM 2399 C C . GLN A 1 314 ? -6.781 -7.197 18.700 1.00 92.12 314 GLN A C 1
ATOM 2401 O O . GLN A 1 314 ? -5.719 -6.599 18.522 1.00 92.12 314 GLN A O 1
ATOM 2406 N N . LYS A 1 315 ? -7.974 -6.588 18.647 1.00 93.56 315 LYS A N 1
ATOM 2407 C CA . LYS A 1 315 ? -8.128 -5.140 18.435 1.00 93.56 315 LYS A CA 1
ATOM 2408 C C . LYS A 1 315 ? -7.419 -4.359 19.538 1.00 93.56 315 LYS A C 1
ATOM 2410 O O . LYS A 1 315 ? -6.614 -3.482 19.235 1.00 93.56 315 LYS A O 1
ATOM 2415 N N . GLN A 1 316 ? -7.620 -4.746 20.799 1.00 94.00 316 GLN A N 1
ATOM 2416 C CA . GLN A 1 316 ? -6.939 -4.131 21.936 1.00 94.00 316 GLN A CA 1
ATOM 2417 C C . GLN A 1 316 ? -5.410 -4.281 21.854 1.00 94.00 316 GLN A C 1
ATOM 2419 O O . GLN A 1 316 ? -4.700 -3.283 21.970 1.00 94.00 316 GLN A O 1
ATOM 2424 N N . ASP A 1 317 ? -4.892 -5.485 21.593 1.00 91.31 317 ASP A N 1
ATOM 2425 C CA . ASP A 1 317 ? -3.450 -5.744 21.460 1.00 91.31 317 ASP A CA 1
ATOM 2426 C C . ASP A 1 317 ? -2.812 -4.902 20.333 1.00 91.31 317 ASP A C 1
ATOM 2428 O O . ASP A 1 317 ? -1.662 -4.459 20.439 1.00 91.31 317 ASP A O 1
ATOM 2432 N N . ILE A 1 318 ? -3.534 -4.690 19.229 1.00 90.62 318 ILE A N 1
ATOM 2433 C CA . ILE A 1 318 ? -3.098 -3.855 18.102 1.00 90.62 318 ILE A CA 1
ATOM 2434 C C . ILE A 1 318 ? -3.123 -2.370 18.490 1.00 90.62 318 ILE A C 1
ATOM 2436 O O . ILE A 1 318 ? -2.116 -1.680 18.308 1.00 90.62 318 ILE A O 1
ATOM 2440 N N . SER A 1 319 ? -4.215 -1.883 19.084 1.00 90.94 319 SER A N 1
ATOM 2441 C CA . SER A 1 319 ? -4.333 -0.492 19.542 1.00 90.94 319 SER A CA 1
ATOM 2442 C C . SER A 1 319 ? -3.296 -0.141 20.617 1.00 90.94 319 SER A C 1
ATOM 2444 O O . SER A 1 319 ? -2.762 0.971 20.620 1.00 90.94 319 SER A O 1
ATOM 2446 N N . GLU A 1 320 ? -2.938 -1.076 21.502 1.00 90.44 320 GLU A N 1
ATOM 2447 C CA . GLU A 1 320 ? -1.865 -0.891 22.488 1.00 90.44 320 GLU A CA 1
ATOM 2448 C C . GLU A 1 320 ? -0.484 -0.771 21.821 1.00 90.44 320 GLU A C 1
ATOM 2450 O O . GLU A 1 320 ? 0.314 0.099 22.191 1.00 90.44 320 GLU A O 1
ATOM 2455 N N . GLN A 1 321 ? -0.204 -1.578 20.790 1.00 87.50 321 GLN A N 1
ATOM 2456 C CA . GLN A 1 321 ? 1.027 -1.456 19.999 1.00 87.50 321 GLN A CA 1
ATOM 2457 C C . GLN A 1 321 ? 1.103 -0.104 19.281 1.00 87.50 321 GLN A C 1
ATOM 2459 O O . GLN A 1 321 ? 2.129 0.575 19.370 1.00 87.50 321 GLN A O 1
ATOM 2464 N N . ILE A 1 322 ? 0.012 0.326 18.647 1.00 86.38 322 ILE A N 1
ATOM 2465 C CA . ILE A 1 322 ? -0.115 1.638 17.996 1.00 86.38 322 ILE A CA 1
ATOM 2466 C C . ILE A 1 322 ? 0.125 2.769 19.008 1.00 86.38 322 ILE A C 1
ATOM 2468 O O . ILE A 1 322 ? 0.944 3.663 18.773 1.00 86.38 322 ILE A O 1
ATOM 2472 N N . ALA A 1 323 ? -0.502 2.693 20.186 1.00 85.88 323 ALA A N 1
ATOM 2473 C CA . ALA A 1 323 ? -0.330 3.675 21.254 1.00 85.88 323 ALA A CA 1
ATOM 2474 C C . ALA A 1 323 ? 1.123 3.758 21.753 1.00 85.88 323 ALA A C 1
ATOM 2476 O O . ALA A 1 323 ? 1.615 4.854 22.035 1.00 85.88 323 ALA A O 1
ATOM 2477 N N . SER A 1 324 ? 1.827 2.622 21.828 1.00 83.50 324 SER A N 1
ATOM 2478 C CA . SER A 1 324 ? 3.227 2.572 22.269 1.00 83.50 324 SER A CA 1
ATOM 2479 C C . SER A 1 324 ? 4.174 3.341 21.339 1.00 83.50 324 SER A C 1
ATOM 2481 O O . SER A 1 324 ? 5.165 3.912 21.806 1.00 83.50 324 SER A O 1
ATOM 2483 N N . CYS A 1 325 ? 3.838 3.447 20.048 1.00 80.06 325 CYS A N 1
ATOM 2484 C CA . CYS A 1 325 ? 4.661 4.122 19.049 1.00 80.06 325 CYS A CA 1
ATOM 2485 C C . CYS A 1 325 ? 4.925 5.591 19.419 1.00 80.06 325 CYS A C 1
ATOM 2487 O O . CYS A 1 325 ? 6.068 6.049 19.430 1.00 80.06 325 CYS A O 1
ATOM 2489 N N . ARG A 1 326 ? 3.894 6.292 19.908 1.00 70.12 326 ARG A N 1
ATOM 2490 C CA . ARG A 1 326 ? 3.943 7.716 20.293 1.00 70.12 326 ARG A CA 1
ATOM 2491 C C . ARG A 1 326 ? 4.990 8.062 21.364 1.00 70.12 326 ARG A C 1
ATOM 2493 O O . ARG A 1 326 ? 5.296 9.236 21.556 1.00 70.12 326 ARG A O 1
ATOM 2500 N N . SER A 1 327 ? 5.536 7.065 22.064 1.00 64.44 327 SER A N 1
ATOM 2501 C CA . SER A 1 327 ? 6.533 7.245 23.125 1.00 64.44 327 SER A CA 1
ATOM 2502 C C . SER A 1 327 ? 7.997 7.227 22.655 1.00 64.44 327 SER A C 1
ATOM 2504 O O . SER A 1 327 ? 8.882 7.517 23.459 1.00 64.44 327 SER A O 1
ATOM 2506 N N . GLY A 1 328 ? 8.275 6.950 21.372 1.00 59.69 328 GLY A N 1
ATOM 2507 C CA . GLY A 1 328 ? 9.646 7.034 20.845 1.00 59.69 328 GLY A CA 1
ATOM 2508 C C . GLY A 1 328 ? 9.933 6.332 19.515 1.00 59.69 328 GLY A C 1
ATOM 2509 O O . GLY A 1 328 ? 11.037 6.487 19.000 1.00 59.69 328 GLY A O 1
ATOM 2510 N N . SER A 1 329 ? 8.984 5.583 18.946 1.00 58.59 329 SER A N 1
ATOM 2511 C CA . SER A 1 329 ? 9.123 4.976 17.614 1.00 58.59 329 SER A CA 1
ATOM 2512 C C . SER A 1 329 ? 8.270 5.754 16.612 1.00 58.59 329 SER A C 1
ATOM 2514 O O . SER A 1 329 ? 7.160 6.156 16.928 1.00 58.59 329 SER A O 1
ATOM 2516 N N . GLN A 1 330 ? 8.772 6.000 15.404 1.00 72.12 330 GLN A N 1
ATOM 2517 C CA . GLN A 1 330 ? 7.980 6.685 14.370 1.00 72.12 330 GLN A CA 1
ATOM 2518 C C . GLN A 1 330 ? 7.006 5.731 13.655 1.00 72.12 330 GLN A C 1
ATOM 2520 O O . GLN A 1 330 ? 6.055 6.197 13.033 1.00 72.12 330 GLN A O 1
ATOM 2525 N N . TYR A 1 331 ? 7.222 4.410 13.774 1.00 80.31 331 TYR A N 1
ATOM 2526 C CA . TYR A 1 331 ? 6.549 3.380 12.976 1.00 80.31 331 TYR A CA 1
ATOM 2527 C C . TYR A 1 331 ? 6.220 2.111 13.785 1.00 80.31 331 TYR A C 1
ATOM 2529 O O . TYR A 1 331 ? 7.041 1.656 14.587 1.00 80.31 331 TYR A O 1
ATOM 2537 N N . VAL A 1 332 ? 5.052 1.509 13.537 1.00 85.25 332 VAL A N 1
ATOM 2538 C CA . VAL A 1 332 ? 4.683 0.140 13.946 1.00 85.25 332 VAL A CA 1
ATOM 2539 C C . VAL A 1 332 ? 4.347 -0.666 12.700 1.00 85.25 332 VAL A C 1
ATOM 2541 O O . VAL A 1 332 ? 3.588 -0.203 11.855 1.00 85.25 332 VAL A O 1
ATOM 2544 N N . PHE A 1 333 ? 4.871 -1.888 12.628 1.00 87.69 333 PHE A N 1
ATOM 2545 C CA . PHE A 1 333 ? 4.503 -2.870 11.612 1.00 87.69 333 PHE A CA 1
ATOM 2546 C C . PHE A 1 333 ? 3.826 -4.062 12.284 1.00 87.69 333 PHE A C 1
ATOM 2548 O O . PHE A 1 333 ? 4.377 -4.652 13.221 1.00 87.69 333 PHE A O 1
ATOM 2555 N N . ILE A 1 334 ? 2.638 -4.423 11.809 1.00 85.88 334 ILE A N 1
ATOM 2556 C CA . ILE A 1 334 ? 1.848 -5.549 12.305 1.00 85.88 334 ILE A CA 1
ATOM 2557 C C . ILE A 1 334 ? 1.569 -6.466 11.120 1.00 85.88 334 ILE A C 1
ATOM 2559 O O . ILE A 1 334 ? 1.007 -6.056 10.114 1.00 85.88 334 ILE A O 1
ATOM 2563 N N . TYR A 1 335 ? 1.982 -7.723 11.230 1.00 85.19 335 TYR A N 1
ATOM 2564 C CA . TYR A 1 335 ? 1.860 -8.6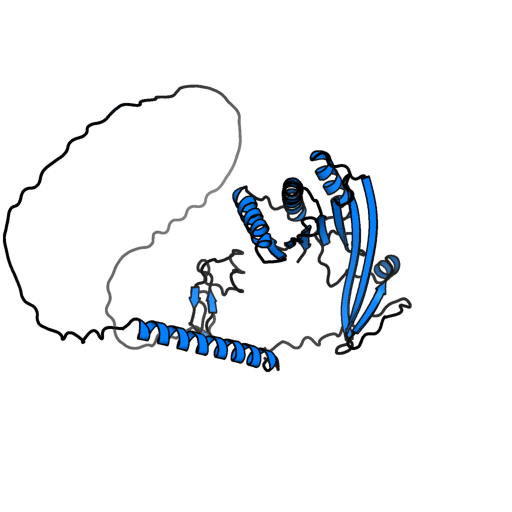92 10.145 1.00 85.19 335 TYR A CA 1
ATOM 2565 C C . TYR A 1 335 ? 0.641 -9.581 10.360 1.00 85.19 335 TYR A C 1
ATOM 2567 O O . TYR A 1 335 ? 0.548 -10.253 11.393 1.00 85.19 335 TYR A O 1
ATOM 2575 N N . LEU A 1 336 ? -0.248 -9.617 9.370 1.00 82.44 336 LEU A N 1
ATOM 2576 C CA . LEU A 1 336 ? -1.475 -10.407 9.365 1.00 82.44 336 LEU A CA 1
ATOM 2577 C C . LEU A 1 336 ? -1.531 -11.269 8.106 1.00 82.44 336 LEU A C 1
ATOM 2579 O O . LEU A 1 336 ? -1.914 -10.806 7.038 1.00 82.44 336 LEU A O 1
ATOM 2583 N N . GLY A 1 337 ? -1.114 -12.530 8.223 1.00 83.81 337 GLY A N 1
ATOM 2584 C CA . GLY A 1 337 ? -1.042 -13.420 7.065 1.00 83.81 337 GLY A CA 1
ATOM 2585 C C . GLY A 1 337 ? -0.087 -12.876 5.998 1.00 83.81 337 GLY A C 1
ATOM 2586 O O . GLY A 1 337 ? 1.117 -12.781 6.249 1.00 83.81 337 GLY A O 1
ATOM 2587 N N . GLU A 1 338 ? -0.635 -12.549 4.827 1.00 85.25 338 GLU A N 1
ATOM 2588 C CA . GLU A 1 338 ? 0.075 -11.945 3.686 1.00 85.25 338 GLU A CA 1
ATOM 2589 C C . GLU A 1 338 ? -0.013 -10.411 3.661 1.00 85.25 338 GLU A C 1
ATOM 2591 O O . GLU A 1 338 ? 0.609 -9.768 2.822 1.00 85.25 338 GLU A O 1
ATOM 2596 N N . SER A 1 339 ? -0.730 -9.814 4.613 1.00 85.25 339 SER A N 1
ATOM 2597 C CA . SER A 1 339 ? -0.859 -8.367 4.749 1.00 85.25 339 SER A CA 1
ATOM 2598 C C . SER A 1 339 ? 0.146 -7.804 5.745 1.00 85.25 339 SER A C 1
ATOM 2600 O O . SER A 1 339 ? 0.408 -8.368 6.817 1.00 85.25 339 SER A O 1
ATOM 2602 N N . GLU A 1 340 ? 0.677 -6.640 5.406 1.00 88.44 340 GLU A N 1
ATOM 2603 C CA . GLU A 1 340 ? 1.448 -5.783 6.287 1.00 88.44 340 GLU A CA 1
ATOM 2604 C C . GLU A 1 340 ? 0.591 -4.577 6.658 1.00 88.44 340 GLU A C 1
ATOM 2606 O O . GLU A 1 340 ? 0.175 -3.784 5.820 1.00 88.44 340 GLU A O 1
ATOM 2611 N N . LEU A 1 341 ? 0.292 -4.458 7.945 1.00 86.12 341 LEU A N 1
ATOM 2612 C CA . LEU A 1 341 ? -0.296 -3.257 8.500 1.00 86.12 341 LEU A CA 1
ATOM 2613 C C . LEU A 1 341 ? 0.832 -2.350 8.966 1.00 86.12 341 LEU A C 1
ATOM 2615 O O . LEU A 1 341 ? 1.711 -2.761 9.729 1.00 86.12 341 LEU A O 1
ATOM 2619 N N . TYR A 1 342 ? 0.766 -1.103 8.555 1.00 85.38 342 TYR A N 1
ATOM 2620 C CA . TYR A 1 342 ? 1.712 -0.071 8.904 1.00 85.38 342 TYR A CA 1
ATOM 2621 C C . TYR A 1 342 ? 0.983 1.055 9.624 1.00 85.38 342 TYR A C 1
ATOM 2623 O O . TYR A 1 342 ? -0.064 1.522 9.190 1.00 85.38 342 TYR A O 1
ATOM 2631 N N . TYR A 1 343 ? 1.544 1.505 10.735 1.00 85.38 343 TYR A N 1
ATOM 2632 C CA . TYR A 1 343 ? 1.098 2.711 11.413 1.00 85.38 343 TYR A CA 1
ATOM 2633 C C . TYR A 1 343 ? 2.289 3.636 11.599 1.00 85.38 343 TYR A C 1
ATOM 2635 O O . TYR A 1 343 ? 3.350 3.206 12.059 1.00 85.38 343 TYR A O 1
ATOM 2643 N N . SER A 1 344 ? 2.101 4.914 11.293 1.00 80.88 344 SER A N 1
ATOM 2644 C CA . SER A 1 344 ? 3.071 5.952 11.604 1.00 80.88 344 SER A CA 1
ATOM 2645 C C . SER A 1 344 ? 2.417 7.090 12.364 1.00 80.88 344 SER A C 1
ATOM 2647 O O . SER A 1 344 ? 1.301 7.516 12.059 1.00 80.88 344 SER A O 1
ATOM 2649 N N . TYR A 1 345 ? 3.136 7.575 13.372 1.00 77.00 345 TYR A N 1
ATOM 2650 C CA . TYR A 1 345 ? 2.741 8.751 14.127 1.00 77.00 345 TYR A CA 1
ATOM 2651 C C . TYR A 1 345 ? 3.710 9.881 13.840 1.00 77.00 345 TYR A C 1
ATOM 2653 O O . TYR A 1 345 ? 4.906 9.777 14.128 1.00 77.00 345 TYR A O 1
ATOM 2661 N N . ASN A 1 346 ? 3.178 10.994 13.358 1.00 71.50 346 ASN A N 1
ATOM 2662 C CA . ASN A 1 346 ? 3.917 12.234 13.268 1.00 71.50 346 ASN A CA 1
ATOM 2663 C C . ASN A 1 346 ? 3.189 13.293 14.100 1.00 71.50 346 ASN A C 1
ATOM 2665 O O . ASN A 1 346 ? 2.020 13.586 13.894 1.00 71.50 346 ASN A O 1
ATOM 2669 N N . LYS A 1 347 ? 3.907 13.842 15.085 1.00 67.81 347 LYS A N 1
ATOM 2670 C CA . LYS A 1 347 ? 3.379 14.781 16.083 1.00 67.81 347 LYS A CA 1
ATOM 2671 C C . LYS A 1 347 ? 2.823 16.066 15.462 1.00 67.81 347 LYS A C 1
ATOM 2673 O O . LYS A 1 347 ? 1.972 16.704 16.077 1.00 67.81 347 LYS A O 1
ATOM 2678 N N . ASP A 1 348 ? 3.317 16.426 14.281 1.00 70.81 348 ASP A N 1
ATOM 2679 C CA . ASP A 1 348 ? 2.930 17.634 13.558 1.00 70.81 348 ASP A CA 1
ATOM 2680 C C . ASP A 1 348 ? 1.882 17.351 12.459 1.00 70.81 348 ASP A C 1
ATOM 2682 O O . ASP A 1 348 ? 1.472 18.275 11.757 1.00 70.81 348 ASP A O 1
ATOM 2686 N N . SER A 1 349 ? 1.430 16.097 12.304 1.00 67.44 349 SER A N 1
ATOM 2687 C CA . SER A 1 349 ? 0.416 15.690 11.322 1.00 67.44 349 SER A CA 1
ATOM 2688 C C . SER A 1 349 ? -0.674 14.793 11.929 1.00 67.44 349 SER A C 1
ATOM 2690 O O . SER A 1 349 ? -0.711 14.542 13.131 1.00 67.44 349 SER A O 1
ATOM 2692 N N . SER A 1 350 ? -1.602 14.339 11.086 1.00 72.31 350 SER A N 1
ATOM 2693 C CA . SER A 1 350 ? -2.567 13.278 11.390 1.00 72.31 350 SER A CA 1
ATOM 2694 C C . SER A 1 350 ? -1.871 11.942 11.679 1.00 72.31 350 SER A C 1
ATOM 2696 O O . SER A 1 350 ? -0.735 11.708 11.250 1.00 72.31 350 SER A O 1
ATOM 2698 N N . ASP A 1 351 ? -2.580 11.065 12.394 1.00 80.38 351 ASP A N 1
ATOM 2699 C CA . ASP A 1 351 ? -2.238 9.647 12.473 1.00 80.38 351 ASP A CA 1
ATOM 2700 C C . ASP A 1 351 ? -2.361 9.029 11.072 1.00 80.38 351 ASP A C 1
ATOM 2702 O O . ASP A 1 351 ? -3.334 9.292 10.360 1.00 80.38 351 ASP A O 1
ATOM 2706 N N . TYR A 1 352 ? -1.382 8.214 10.678 1.00 85.88 352 TYR A N 1
ATOM 2707 C CA . TYR A 1 352 ? -1.370 7.561 9.373 1.00 85.88 352 TYR A CA 1
ATOM 2708 C C . TYR A 1 352 ? -1.362 6.046 9.541 1.00 85.88 352 TYR A C 1
ATOM 2710 O O . TYR A 1 352 ? -0.440 5.477 10.131 1.00 85.88 352 TYR A O 1
ATOM 2718 N N . TYR A 1 353 ? -2.384 5.403 8.991 1.00 88.94 353 TYR A N 1
ATOM 2719 C CA . TYR A 1 353 ? -2.549 3.955 8.959 1.00 88.94 353 TYR A CA 1
ATOM 2720 C C . TYR A 1 353 ? -2.435 3.493 7.510 1.00 88.94 353 TYR A C 1
ATOM 2722 O O . TYR A 1 353 ? -2.920 4.168 6.611 1.00 88.94 353 TYR A O 1
ATOM 2730 N N . SER A 1 354 ? -1.826 2.343 7.261 1.00 88.75 354 SER A N 1
ATOM 2731 C CA . SER A 1 354 ? -1.749 1.744 5.934 1.00 88.75 354 SER A CA 1
ATOM 2732 C C . SER A 1 354 ? -1.872 0.229 6.027 1.00 88.75 354 SER A C 1
ATOM 2734 O O . SER A 1 354 ? -1.443 -0.389 7.002 1.00 88.75 354 SER A O 1
ATOM 2736 N N . ILE A 1 355 ? -2.507 -0.359 5.025 1.00 89.81 355 ILE A N 1
ATOM 2737 C CA . ILE A 1 355 ? -2.722 -1.792 4.858 1.00 89.81 355 ILE A CA 1
ATOM 2738 C C . ILE A 1 355 ? -2.183 -2.120 3.474 1.00 89.81 355 ILE A C 1
ATOM 2740 O O . ILE A 1 355 ? -2.744 -1.642 2.492 1.00 89.81 355 ILE A O 1
ATOM 2744 N N . THR A 1 356 ? -1.108 -2.898 3.380 1.00 88.38 356 THR A N 1
ATOM 2745 C CA . THR A 1 356 ? -0.462 -3.228 2.102 1.00 88.38 356 THR A CA 1
ATOM 2746 C C . THR A 1 356 ? -0.242 -4.726 1.950 1.00 88.38 356 THR A C 1
ATOM 2748 O O . THR A 1 356 ? -0.025 -5.452 2.926 1.00 88.38 356 THR A O 1
ATOM 2751 N N . HIS A 1 357 ? -0.286 -5.203 0.706 1.00 83.50 357 HIS A N 1
ATOM 2752 C CA . HIS A 1 357 ? 0.035 -6.594 0.406 1.00 83.50 357 HIS A CA 1
ATOM 2753 C C . HIS A 1 357 ? 1.550 -6.812 0.433 1.00 83.50 357 HIS A C 1
ATOM 2755 O O . HIS A 1 357 ? 2.304 -6.085 -0.218 1.00 83.50 357 HIS A O 1
ATOM 2761 N N . LYS A 1 358 ? 1.999 -7.849 1.144 1.00 76.81 358 LYS A N 1
ATOM 2762 C CA . LYS A 1 358 ? 3.412 -8.230 1.245 1.00 76.81 358 LYS A CA 1
ATOM 2763 C C . LYS A 1 358 ? 3.809 -9.331 0.285 1.00 76.81 358 LYS A C 1
ATOM 2765 O O . LYS A 1 358 ? 2.949 -10.144 -0.117 1.00 76.81 358 LYS A O 1
#

Sequence (358 aa):
MVRYICPVCDSELKGHYCPVCKKRIKEPVRFTGECLPNEHSNRCYVPPNRSKKETPRANVPRPYTTARSTHTAPGTHTAPGRTHPVWENANRAGQSGRTAAGAGGSYSGGSPYRSNGEIPKKKITGATVVAAVIIIWIILIFAINMITSLVSHGMGSFGGSAETSAAVTDTITFPFPVEGVENDDYINYTLTDEQVMELGEPSNMLRCYEIDGTEAVSQITAMLKERGQSVVSQSVSSYNTVIKYKEDGSFSSSYGTHTYLNLDSQLDQIAVDTETFTGKLTGVSISIQDREKAEELFFALAEYITGDTFDETQKQDISEQIASCRSGSQYVFIYLGESELYYSYNKDSSDYYSITHK

pLDDT: mean 77.02, std 23.12, range [30.22, 98.31]

Radius of gyration: 34.0 Å; Cα contacts (8 Å, |Δi|>4): 438; chains: 1; bounding box: 77×78×102 Å

Secondary structure (DSSP, 8-state):
--EEE-TTT-PBPBTTEETTTTEE-SSPEEE-SSS-TT---GGG-----------------PPP-------------------------------------------------------------HHHHHHHHHHHHHHHHHHHHHHHHHHHH--S------------------SS---EEE-SSEEEEE--HHHHHHHT---SS----SSBHHHHHHHHHHHHHHTT--EEEEEEEEEEEEEEETTT--EEEEEEEEEEEEESSTT-EEEEEEETTT-BEEEEEEEES-HHHHHHHHHHHHHHHH-----HHHHHHHHHHHHHHTTT-SEEEEEETTEEEEEEE-TTS-EEEEEEE-